Protein AF-A0A2T6IVY1-F1 (afdb_monomer_lite)

Foldseek 3Di:
DAPKDKDWPADKDKDFPDWADDPLQPPHTDTDIDIDDPDPDDPPVCPVVGDIDIDHDDPPPCVPVVVSVVVVVVVVVVVVVVVVCVVVPPPDPDDPVVVVVVVLVVLLVVLLVVLVVLLVVLVVLLVVLLVVLVVLLVDPPPQDPVLVVSLVVSVVSLVVSLVVNVVSLVSDDPVSCCQQQNCLNVLSVQLVVLSSVLSVCSSVSPVPPVVNVVSVVSNVVSSVVNNVSSVGRHVPPDDPVVVVVVVVVVVVVVVVVVD

Organism: NCBI:txid943120

Structure (mmCIF, N/CA/C/O backbone):
data_AF-A0A2T6IVY1-F1
#
_entry.id   AF-A0A2T6IVY1-F1
#
loop_
_atom_site.group_PDB
_atom_site.id
_atom_site.type_symbol
_atom_site.label_atom_id
_atom_site.label_alt_id
_atom_site.label_comp_id
_atom_site.label_asym_id
_atom_site.label_entity_id
_atom_site.label_seq_id
_atom_site.pdbx_PDB_ins_code
_atom_site.Cartn_x
_atom_site.Cartn_y
_atom_site.Cartn_z
_atom_site.occupancy
_atom_site.B_iso_or_equiv
_atom_site.auth_seq_id
_atom_site.auth_comp_id
_atom_site.auth_asym_id
_atom_site.auth_atom_id
_atom_site.pdbx_PDB_model_num
ATOM 1 N N . ALA A 1 1 ? 37.670 2.158 -33.536 1.00 76.75 1 ALA A N 1
ATOM 2 C CA . ALA A 1 1 ? 39.064 2.021 -33.980 1.00 76.75 1 ALA A CA 1
ATOM 3 C C . ALA A 1 1 ? 39.179 2.682 -35.340 1.00 76.75 1 ALA A C 1
ATOM 5 O O . ALA A 1 1 ? 38.433 2.315 -36.243 1.00 76.75 1 ALA A O 1
ATOM 6 N N . GLN A 1 2 ? 40.027 3.696 -35.443 1.00 79.75 2 GLN A N 1
ATOM 7 C CA . GLN A 1 2 ? 40.384 4.369 -36.694 1.00 79.75 2 GLN A CA 1
ATOM 8 C C . GLN A 1 2 ? 41.908 4.288 -36.867 1.00 79.75 2 GLN A C 1
ATOM 10 O O . GLN A 1 2 ? 42.599 3.921 -35.918 1.00 79.75 2 GLN A O 1
ATOM 15 N N . ASN A 1 3 ? 42.418 4.566 -38.070 1.00 84.06 3 ASN A N 1
ATOM 16 C CA . ASN A 1 3 ? 43.860 4.612 -38.361 1.00 84.06 3 ASN A CA 1
ATOM 17 C C . ASN A 1 3 ? 44.631 3.364 -37.893 1.00 84.06 3 ASN A C 1
ATOM 19 O O . ASN A 1 3 ? 45.642 3.449 -37.199 1.00 84.06 3 ASN A O 1
ATOM 23 N N . VAL A 1 4 ? 44.119 2.182 -38.245 1.00 85.00 4 VAL A N 1
ATOM 24 C CA . VAL A 1 4 ? 44.734 0.913 -37.842 1.00 85.00 4 VAL A CA 1
ATOM 25 C C . VAL A 1 4 ? 46.038 0.703 -38.604 1.00 85.00 4 VAL A C 1
ATOM 27 O O . VAL A 1 4 ? 46.059 0.697 -39.833 1.00 85.00 4 VAL A O 1
ATOM 30 N N . THR A 1 5 ? 47.118 0.492 -37.864 1.00 88.44 5 THR A N 1
ATOM 31 C CA . THR A 1 5 ? 48.443 0.156 -38.381 1.00 88.44 5 THR A CA 1
ATOM 32 C C . THR A 1 5 ? 48.875 -1.186 -37.808 1.00 88.44 5 THR A C 1
ATOM 34 O O . THR A 1 5 ? 48.723 -1.455 -36.615 1.00 88.44 5 THR A O 1
ATOM 37 N N . VAL A 1 6 ? 49.378 -2.059 -38.680 1.00 87.88 6 VAL A N 1
ATOM 38 C CA . VAL A 1 6 ? 49.833 -3.402 -38.317 1.00 87.88 6 VAL A CA 1
ATOM 39 C C . VAL A 1 6 ? 51.322 -3.494 -38.602 1.00 87.88 6 VAL A C 1
ATOM 41 O O . VAL A 1 6 ? 51.745 -3.431 -39.755 1.00 87.88 6 VAL A O 1
ATOM 44 N N . THR A 1 7 ? 52.107 -3.680 -37.550 1.00 87.38 7 THR A N 1
ATOM 45 C CA . THR A 1 7 ? 53.549 -3.892 -37.633 1.00 87.38 7 THR A CA 1
ATOM 46 C C . THR A 1 7 ? 53.844 -5.336 -37.274 1.00 87.38 7 THR A C 1
ATOM 48 O O . THR A 1 7 ? 53.478 -5.821 -36.203 1.00 87.38 7 THR A O 1
ATOM 51 N N . SER A 1 8 ? 54.513 -6.043 -38.178 1.00 84.62 8 SER A N 1
ATOM 52 C CA . SER A 1 8 ? 54.861 -7.446 -37.994 1.00 84.62 8 SER A CA 1
ATOM 53 C C . SER A 1 8 ? 56.308 -7.686 -38.424 1.00 84.62 8 SER A C 1
ATOM 55 O O . SER A 1 8 ? 56.707 -7.213 -39.487 1.00 84.62 8 SER A O 1
ATOM 57 N N . PRO A 1 9 ? 57.091 -8.469 -37.659 1.00 81.69 9 PRO A N 1
ATOM 58 C CA . PRO A 1 9 ? 58.436 -8.892 -38.056 1.00 81.69 9 PRO A CA 1
ATOM 59 C C . PRO A 1 9 ? 58.434 -9.887 -39.233 1.00 81.69 9 PRO A C 1
ATOM 61 O O . PRO A 1 9 ? 59.491 -1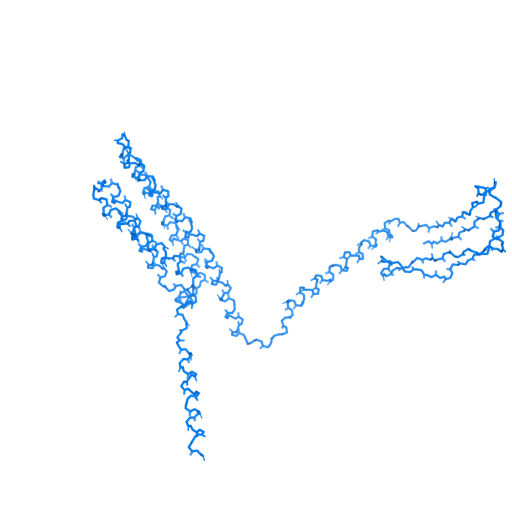0.271 -39.726 1.00 81.69 9 PRO A O 1
ATOM 64 N N . ARG A 1 10 ? 57.254 -10.333 -39.683 1.00 78.94 10 ARG A N 1
ATOM 65 C CA . ARG A 1 10 ? 57.054 -11.188 -40.859 1.00 78.94 10 ARG A CA 1
ATOM 66 C C . ARG A 1 10 ? 56.082 -10.537 -41.827 1.00 78.94 10 ARG A C 1
ATOM 68 O O . ARG A 1 10 ? 55.181 -9.815 -41.398 1.00 78.94 10 ARG A O 1
ATOM 75 N N . LYS A 1 11 ? 56.204 -10.883 -43.109 1.00 81.19 11 LYS A N 1
ATOM 76 C CA . LYS A 1 11 ? 55.193 -10.538 -44.109 1.00 81.19 11 LYS A CA 1
ATOM 77 C C . LYS A 1 11 ? 53.828 -11.049 -43.637 1.00 81.19 11 LYS A C 1
ATOM 79 O O . LYS A 1 11 ? 53.656 -12.248 -43.420 1.00 81.19 11 LYS A O 1
ATOM 84 N N . VAL A 1 12 ? 52.906 -10.115 -43.442 1.00 85.06 12 VAL A N 1
ATOM 85 C CA . VAL A 1 12 ? 51.530 -10.359 -43.021 1.00 85.06 12 VAL A CA 1
ATOM 86 C C . VAL A 1 12 ? 50.628 -9.613 -43.986 1.00 85.06 12 VAL A C 1
ATOM 88 O O . VAL A 1 12 ? 50.818 -8.418 -44.216 1.00 85.06 12 VAL A O 1
ATOM 91 N N . ASP A 1 13 ? 49.664 -10.324 -44.550 1.00 87.62 13 ASP A N 1
ATOM 92 C CA . ASP A 1 13 ? 48.596 -9.695 -45.312 1.00 87.62 13 ASP A CA 1
ATOM 93 C C . ASP A 1 13 ? 47.450 -9.434 -44.333 1.00 87.62 13 ASP A C 1
ATOM 95 O O . ASP A 1 13 ? 47.098 -10.304 -43.534 1.00 87.62 13 ASP A O 1
ATOM 99 N N . TRP A 1 14 ? 46.888 -8.228 -44.334 1.00 88.06 14 TRP A N 1
ATOM 100 C CA . TRP A 1 14 ? 45.835 -7.866 -43.389 1.00 88.06 14 TRP A CA 1
ATOM 101 C C . TRP A 1 14 ? 44.653 -7.202 -44.086 1.00 88.06 14 TRP A C 1
ATOM 103 O O . TRP A 1 14 ? 44.802 -6.544 -45.114 1.00 88.06 14 TRP A O 1
ATOM 113 N N . ASN A 1 15 ? 43.461 -7.405 -43.526 1.00 88.50 15 ASN A N 1
ATOM 114 C CA . ASN A 1 15 ? 42.211 -6.847 -44.034 1.00 88.50 15 ASN A CA 1
ATOM 115 C C . ASN A 1 15 ? 41.283 -6.469 -42.866 1.00 88.50 15 ASN A C 1
ATOM 117 O O . ASN A 1 15 ? 41.248 -7.166 -41.851 1.00 88.50 15 ASN A O 1
ATOM 121 N N . MET A 1 16 ? 40.528 -5.379 -43.021 1.00 85.69 16 MET A N 1
ATOM 122 C CA . MET A 1 16 ? 39.577 -4.856 -42.035 1.00 85.69 16 MET A CA 1
ATOM 123 C C . MET A 1 16 ? 38.181 -4.570 -42.624 1.00 85.69 16 MET A C 1
ATOM 125 O O . MET A 1 16 ? 37.438 -3.732 -42.118 1.00 85.69 16 MET A O 1
ATOM 129 N N . ASN A 1 17 ? 37.804 -5.247 -43.710 1.00 83.75 17 ASN A N 1
ATOM 130 C CA . ASN A 1 17 ? 36.519 -5.016 -44.382 1.00 83.75 17 ASN A CA 1
ATOM 131 C C . ASN A 1 17 ? 35.308 -5.566 -43.611 1.00 83.75 17 ASN A C 1
ATOM 133 O O . ASN A 1 17 ? 34.168 -5.225 -43.924 1.00 83.75 17 ASN A O 1
ATOM 137 N N . GLU A 1 18 ? 35.534 -6.420 -42.614 1.00 87.75 18 GLU A N 1
ATOM 138 C CA . GLU A 1 18 ? 34.464 -7.082 -41.874 1.00 87.75 18 GLU A CA 1
ATOM 139 C C . GLU A 1 18 ? 34.126 -6.380 -40.560 1.00 87.75 18 GLU A C 1
ATOM 141 O O . GLU A 1 18 ? 34.969 -5.776 -39.892 1.00 87.75 18 GLU A O 1
ATOM 146 N N . LYS A 1 19 ? 32.853 -6.491 -40.181 1.00 88.75 19 LYS A N 1
ATOM 147 C CA . LYS A 1 19 ? 32.291 -5.936 -38.952 1.00 88.75 19 LYS A CA 1
ATOM 148 C C . LYS A 1 19 ? 31.842 -7.082 -38.054 1.00 88.75 19 LYS A C 1
ATOM 150 O O . LYS A 1 19 ? 31.196 -8.014 -38.521 1.00 88.75 19 LYS A O 1
ATOM 155 N N . LEU A 1 20 ? 32.164 -6.990 -36.770 1.00 87.94 20 LEU A N 1
ATOM 156 C CA . LEU A 1 20 ? 31.763 -7.937 -35.739 1.00 87.94 20 LEU A CA 1
ATOM 157 C C . LEU A 1 20 ? 30.713 -7.297 -34.824 1.00 87.94 20 LEU A C 1
ATOM 159 O O . LEU A 1 20 ? 30.926 -6.197 -34.303 1.00 87.94 20 LEU A O 1
ATOM 163 N N . HIS A 1 21 ? 29.616 -8.019 -34.601 1.00 87.25 21 HIS A N 1
ATOM 164 C CA . HIS A 1 21 ? 28.601 -7.691 -33.604 1.00 87.25 21 HIS A CA 1
ATOM 165 C C . HIS A 1 21 ? 28.755 -8.616 -32.397 1.00 87.25 21 HIS A C 1
ATOM 167 O O . HIS A 1 21 ? 28.647 -9.834 -32.522 1.00 87.25 21 HIS A O 1
ATOM 173 N N . SER A 1 22 ? 29.038 -8.035 -31.234 1.00 83.75 22 SER A N 1
ATOM 174 C CA . SER A 1 22 ? 29.033 -8.737 -29.950 1.00 83.75 22 SER A CA 1
ATOM 175 C C . SER A 1 22 ? 27.753 -8.422 -29.166 1.00 83.75 22 SER A C 1
ATOM 177 O O . SER A 1 22 ? 26.974 -7.554 -29.552 1.00 83.75 22 SER A O 1
ATOM 179 N N . TRP A 1 23 ? 27.549 -9.095 -28.034 1.00 81.25 23 TRP A N 1
ATOM 180 C CA . TRP A 1 23 ? 26.331 -9.031 -27.212 1.00 81.25 23 TRP A CA 1
ATOM 181 C C . TRP A 1 23 ? 25.877 -7.614 -26.823 1.00 81.25 23 TRP A C 1
ATOM 183 O O . TRP A 1 23 ? 24.685 -7.375 -26.678 1.00 81.25 23 TRP A O 1
ATOM 193 N N . LEU A 1 24 ? 26.814 -6.675 -26.658 1.00 77.25 24 LEU A N 1
ATOM 194 C CA . LEU A 1 24 ? 26.534 -5.287 -26.254 1.00 77.25 24 LEU A CA 1
ATOM 195 C C . LEU A 1 24 ? 26.641 -4.281 -27.408 1.00 77.25 24 LEU A C 1
ATOM 197 O O . LEU A 1 24 ? 26.572 -3.073 -27.194 1.00 77.25 24 LEU A O 1
ATOM 201 N N . ASP A 1 25 ? 26.839 -4.756 -28.634 1.00 79.19 25 ASP A N 1
ATOM 202 C CA . ASP A 1 25 ? 26.969 -3.910 -29.816 1.00 79.19 25 ASP A CA 1
ATOM 203 C C . ASP A 1 25 ? 25.594 -3.810 -30.518 1.00 79.19 25 ASP A C 1
ATOM 205 O O . ASP A 1 25 ? 25.409 -4.291 -31.634 1.00 79.19 25 ASP A O 1
ATOM 209 N N . VAL A 1 26 ? 24.613 -3.206 -29.823 1.00 75.25 26 VAL A N 1
ATOM 210 C CA . VAL A 1 26 ? 23.195 -3.126 -30.253 1.00 75.25 26 VAL A CA 1
ATOM 211 C C . VAL A 1 26 ? 23.018 -2.243 -31.493 1.00 75.25 26 VAL A C 1
ATOM 213 O O . VAL A 1 26 ? 22.383 -2.643 -32.462 1.00 75.25 26 VAL A O 1
ATOM 216 N N . PHE A 1 27 ? 23.604 -1.042 -31.474 1.00 76.12 27 PHE A N 1
ATOM 217 C CA . PHE A 1 27 ? 23.581 -0.087 -32.598 1.00 76.12 27 PHE A CA 1
ATOM 218 C C . PHE A 1 27 ? 24.981 0.243 -33.128 1.00 76.12 27 PHE A C 1
ATOM 220 O O . PHE A 1 27 ? 25.144 1.066 -34.026 1.00 76.12 27 PHE A O 1
ATOM 227 N N . THR A 1 28 ? 26.009 -0.364 -32.540 1.00 78.88 28 THR A N 1
ATOM 228 C CA . THR A 1 28 ? 27.410 -0.159 -32.919 1.00 78.88 28 THR A CA 1
ATOM 229 C C . THR A 1 28 ? 27.991 -1.464 -33.451 1.00 78.88 28 THR A C 1
ATOM 231 O O . THR A 1 28 ? 27.357 -2.511 -33.378 1.00 78.88 28 THR A O 1
ATOM 234 N N . PHE A 1 29 ? 29.182 -1.408 -34.038 1.00 83.75 29 PHE A N 1
ATOM 235 C CA . PHE A 1 29 ? 29.905 -2.591 -34.494 1.00 83.75 29 PHE A CA 1
ATOM 236 C C . PHE A 1 29 ? 31.396 -2.404 -34.237 1.00 83.75 29 PHE A C 1
ATOM 238 O O . PHE A 1 29 ? 31.892 -1.274 -34.163 1.00 83.75 29 PHE A O 1
ATOM 245 N N . ARG A 1 30 ? 32.127 -3.512 -34.128 1.00 85.12 30 ARG A N 1
ATOM 246 C CA . ARG A 1 30 ? 33.586 -3.497 -33.998 1.00 85.12 30 ARG A CA 1
ATOM 247 C C . ARG A 1 30 ? 34.213 -3.886 -35.334 1.00 85.12 30 ARG A C 1
ATOM 249 O O . ARG A 1 30 ? 33.771 -4.868 -35.926 1.00 85.12 30 ARG A O 1
ATOM 256 N N . PRO A 1 31 ? 35.213 -3.150 -35.842 1.00 86.69 31 PRO A N 1
ATOM 257 C CA . PRO A 1 31 ? 35.938 -3.592 -37.025 1.00 86.69 31 PRO A CA 1
ATOM 258 C C . PRO A 1 31 ? 36.735 -4.858 -36.693 1.00 86.69 31 PRO A C 1
ATOM 260 O O . PRO A 1 31 ? 37.396 -4.924 -35.654 1.00 86.69 31 PRO A O 1
ATOM 263 N N . LEU A 1 32 ? 36.655 -5.864 -37.560 1.00 89.19 32 LEU A N 1
ATOM 264 C CA . LEU A 1 32 ? 37.373 -7.122 -37.408 1.00 89.19 32 LEU A CA 1
ATOM 265 C C . LEU A 1 32 ? 38.672 -7.064 -38.215 1.00 89.19 32 LEU A C 1
ATOM 267 O O . LEU A 1 32 ? 38.639 -6.985 -39.440 1.00 89.19 32 LEU A O 1
ATOM 271 N N . LEU A 1 33 ? 39.812 -7.132 -37.527 1.00 90.50 33 LEU A N 1
ATOM 272 C CA . LEU A 1 33 ? 41.120 -7.216 -38.169 1.00 90.50 33 LEU A CA 1
ATOM 273 C C . LEU A 1 33 ? 41.478 -8.683 -38.426 1.00 90.50 33 LEU A C 1
ATOM 275 O O . LEU A 1 33 ? 41.696 -9.448 -37.486 1.00 90.50 33 LEU A O 1
ATOM 279 N N . LYS A 1 34 ? 41.564 -9.067 -39.700 1.00 90.44 34 LYS A N 1
ATOM 280 C CA . LYS A 1 34 ? 42.035 -10.389 -40.122 1.00 90.44 34 LYS A CA 1
ATOM 281 C C . LYS A 1 34 ? 43.501 -10.309 -40.516 1.00 90.44 34 LYS A C 1
ATOM 283 O O . LYS A 1 34 ? 43.869 -9.475 -41.339 1.00 90.44 34 LYS A O 1
ATOM 288 N N . LEU A 1 35 ? 44.312 -11.192 -39.941 1.00 88.94 35 LEU A N 1
ATOM 289 C CA . LEU A 1 35 ? 45.737 -11.325 -40.233 1.00 88.94 35 LEU A CA 1
ATOM 290 C C . LEU A 1 35 ? 45.980 -12.663 -40.925 1.00 88.94 35 LEU A C 1
ATOM 292 O O . LEU A 1 35 ? 45.604 -13.711 -40.401 1.00 88.94 35 LEU A O 1
ATOM 296 N N . HIS A 1 36 ? 46.613 -12.622 -42.089 1.00 88.12 36 HIS A N 1
ATOM 297 C CA . HIS A 1 36 ? 46.953 -13.791 -42.877 1.00 88.12 36 HIS A CA 1
ATOM 298 C C . HIS A 1 36 ? 48.475 -13.949 -42.942 1.00 88.12 36 HIS A C 1
ATOM 300 O O . HIS A 1 36 ? 49.193 -13.072 -43.431 1.00 88.12 36 HIS A O 1
ATOM 306 N N . PHE A 1 37 ? 48.964 -15.084 -42.437 1.00 84.44 37 PHE A N 1
ATOM 307 C CA . PHE A 1 37 ? 50.377 -15.448 -42.466 1.00 84.44 37 PHE A CA 1
ATOM 308 C C . PHE A 1 37 ? 50.597 -16.547 -43.508 1.00 84.44 37 PHE A C 1
ATOM 310 O O . PHE A 1 37 ? 50.018 -17.624 -43.373 1.00 84.44 37 PHE A O 1
ATOM 317 N N . PRO A 1 38 ? 51.451 -16.325 -44.520 1.00 78.81 38 PRO A N 1
ATOM 318 C CA . PRO A 1 38 ? 51.690 -17.308 -45.577 1.00 78.81 38 PRO A CA 1
ATOM 319 C C . PRO A 1 38 ? 52.435 -18.566 -45.094 1.00 78.81 38 PRO A C 1
ATOM 321 O O . PRO A 1 38 ? 52.418 -19.582 -45.781 1.00 78.81 38 PRO A O 1
ATOM 324 N N . SER A 1 39 ? 53.085 -18.528 -43.924 1.00 73.69 39 SER A N 1
ATOM 325 C CA . SER A 1 39 ? 53.701 -19.699 -43.291 1.00 73.69 39 SER A CA 1
ATOM 326 C C . SER A 1 39 ? 53.438 -19.724 -41.782 1.00 73.69 39 SER A C 1
ATOM 328 O O . SER A 1 39 ? 53.611 -18.725 -41.082 1.00 73.69 39 SER A O 1
ATOM 330 N N . SER A 1 40 ? 53.024 -20.886 -41.273 1.00 66.25 40 SER A N 1
ATOM 331 C CA . SER A 1 40 ? 52.669 -21.111 -39.863 1.00 66.25 40 SER A CA 1
ATOM 332 C C . SER A 1 40 ? 53.856 -21.519 -38.985 1.00 66.25 40 SER A C 1
ATOM 334 O O . SER A 1 40 ? 53.732 -21.557 -37.763 1.00 66.25 40 SER A O 1
ATOM 336 N N . PHE A 1 41 ? 55.018 -21.815 -39.579 1.00 65.69 41 PHE A N 1
ATOM 337 C CA . PHE A 1 41 ? 56.164 -22.326 -38.834 1.00 65.69 41 PHE A CA 1
ATOM 338 C C . PHE A 1 41 ? 56.908 -21.200 -38.105 1.00 65.69 41 PHE A C 1
ATOM 340 O O . PHE A 1 41 ? 57.579 -20.351 -38.706 1.00 65.69 41 PHE A O 1
ATOM 347 N N . VAL A 1 42 ? 56.794 -21.189 -36.782 1.00 64.06 42 VAL A N 1
ATOM 348 C CA . VAL A 1 42 ? 57.572 -20.340 -35.881 1.00 64.06 42 VAL A CA 1
ATOM 349 C C . VAL A 1 42 ? 58.415 -21.270 -35.012 1.00 64.06 42 VAL A C 1
ATOM 351 O O . VAL A 1 42 ? 57.839 -22.023 -34.238 1.00 64.06 42 VAL A O 1
ATOM 354 N N . PRO A 1 43 ? 59.756 -21.261 -35.120 1.00 66.69 43 PRO A N 1
ATOM 355 C CA . PRO A 1 43 ? 60.590 -22.043 -34.215 1.00 66.69 43 PRO A CA 1
ATOM 356 C C . PRO A 1 43 ? 60.364 -21.592 -32.765 1.00 66.69 43 PRO A C 1
ATOM 358 O O . PRO A 1 43 ? 60.509 -20.400 -32.480 1.00 66.69 43 PRO A O 1
ATOM 361 N N . ASP A 1 44 ? 60.071 -22.527 -31.855 1.00 67.12 44 ASP A N 1
ATOM 362 C CA . ASP A 1 44 ? 59.740 -22.242 -30.444 1.00 67.12 44 ASP A CA 1
ATOM 363 C C . ASP A 1 44 ? 60.776 -21.355 -29.741 1.00 67.12 44 ASP A C 1
ATOM 365 O O . ASP A 1 44 ? 60.432 -20.500 -28.926 1.00 67.12 44 ASP A O 1
ATOM 369 N N . ARG A 1 45 ? 62.054 -21.481 -30.127 1.00 68.62 45 ARG A N 1
ATOM 370 C CA . ARG A 1 45 ? 63.163 -20.666 -29.600 1.00 68.62 45 ARG A CA 1
ATOM 371 C C . ARG A 1 45 ? 62.989 -19.156 -29.800 1.00 68.62 45 ARG A C 1
ATOM 373 O O . ARG A 1 45 ? 63.563 -18.390 -29.035 1.00 68.62 45 ARG A O 1
ATOM 380 N N . ASN A 1 46 ? 62.192 -18.726 -30.779 1.00 63.84 46 ASN A N 1
ATOM 381 C CA . ASN A 1 46 ? 62.045 -17.319 -31.155 1.00 63.84 46 ASN A CA 1
ATOM 382 C C . ASN A 1 46 ? 60.608 -16.796 -30.986 1.00 63.84 46 ASN A C 1
ATOM 384 O O . ASN A 1 46 ? 60.320 -15.673 -31.397 1.00 63.84 46 ASN A O 1
ATOM 388 N N . ILE A 1 47 ? 59.696 -17.561 -30.374 1.00 64.88 47 ILE A N 1
ATOM 389 C CA . ILE A 1 47 ? 58.263 -17.218 -30.310 1.00 64.88 47 ILE A CA 1
ATOM 390 C C . ILE A 1 47 ? 57.996 -15.851 -29.649 1.00 64.88 47 ILE A C 1
ATOM 392 O O . ILE A 1 47 ? 57.123 -15.106 -30.085 1.00 64.88 47 ILE A O 1
ATOM 396 N N . LEU A 1 48 ? 58.824 -15.458 -28.673 1.00 63.78 48 LEU A N 1
ATOM 397 C CA . LEU A 1 48 ? 58.739 -14.165 -27.978 1.00 63.78 48 LEU A CA 1
ATOM 398 C C . LEU A 1 48 ? 59.221 -12.967 -28.818 1.00 63.78 48 LEU A C 1
ATOM 400 O O . LEU A 1 48 ? 58.891 -11.826 -28.487 1.00 63.78 48 LEU A O 1
ATOM 404 N N . GLN A 1 49 ? 59.985 -13.211 -29.890 1.00 68.19 49 GLN A N 1
ATOM 405 C CA . GLN A 1 49 ? 60.457 -12.190 -30.836 1.00 68.19 49 GLN A CA 1
ATOM 406 C C . GLN A 1 49 ? 59.434 -11.926 -31.954 1.00 68.19 49 GLN A C 1
ATOM 408 O O . GLN A 1 49 ? 59.486 -10.889 -32.613 1.00 68.19 49 GLN A O 1
ATOM 413 N N . PHE A 1 50 ? 58.464 -12.825 -32.147 1.00 71.38 50 PHE A N 1
ATOM 414 C CA . PHE A 1 50 ? 57.413 -12.698 -33.156 1.00 71.38 50 PHE A CA 1
ATOM 415 C C . PHE A 1 50 ? 56.152 -12.052 -32.575 1.00 71.38 50 PHE A C 1
ATOM 417 O O . PHE A 1 50 ? 55.101 -12.678 -32.465 1.00 71.38 50 PHE A O 1
ATOM 424 N N . LYS A 1 51 ? 56.257 -10.774 -32.198 1.00 79.00 51 LYS A N 1
ATOM 425 C CA . LYS A 1 51 ? 55.108 -9.975 -31.751 1.00 79.00 51 LYS A CA 1
ATOM 426 C C . LYS A 1 51 ? 54.520 -9.201 -32.922 1.00 79.00 51 LYS A C 1
ATOM 428 O O . LYS A 1 51 ? 55.212 -8.403 -33.546 1.00 79.00 51 LYS A O 1
ATOM 433 N N . VAL A 1 52 ? 53.236 -9.413 -33.185 1.00 84.69 52 VAL A N 1
ATOM 434 C CA . VAL A 1 52 ? 52.460 -8.546 -34.074 1.00 84.69 52 VAL A CA 1
ATOM 435 C C . VAL A 1 52 ? 51.945 -7.386 -33.238 1.00 84.69 52 VAL A C 1
ATOM 437 O O . VAL A 1 52 ? 51.295 -7.596 -32.215 1.00 84.69 52 VAL A O 1
ATOM 440 N N . GLN A 1 53 ? 52.256 -6.168 -33.657 1.00 88.69 53 GLN A N 1
ATOM 441 C CA . GLN A 1 53 ? 51.773 -4.954 -33.019 1.00 88.69 53 GLN A CA 1
ATOM 442 C C . GLN A 1 53 ? 50.663 -4.360 -33.873 1.00 88.69 53 GLN A C 1
ATOM 444 O O . GLN A 1 53 ? 50.832 -4.149 -35.072 1.00 88.69 53 GLN A O 1
ATOM 449 N N . VAL A 1 54 ? 49.523 -4.106 -33.241 1.00 89.81 54 VAL A N 1
ATOM 450 C CA . VAL A 1 54 ? 48.381 -3.444 -33.864 1.00 89.81 54 VAL A CA 1
ATOM 451 C C . VAL A 1 54 ? 48.149 -2.154 -33.100 1.00 89.81 54 VAL A C 1
ATOM 453 O O . VAL A 1 54 ? 47.780 -2.192 -31.927 1.00 89.81 54 VAL A O 1
ATOM 456 N N . SER A 1 55 ? 48.368 -1.029 -33.766 1.00 90.06 55 SER A N 1
ATOM 457 C CA . SER A 1 55 ? 48.128 0.298 -33.209 1.00 90.06 55 SER A CA 1
ATOM 458 C C . SER A 1 55 ? 46.910 0.900 -33.891 1.00 90.06 55 SER A C 1
ATOM 460 O O . SER A 1 55 ? 46.760 0.803 -35.106 1.00 90.06 55 SER A O 1
ATOM 462 N N . TYR A 1 56 ? 46.010 1.484 -33.113 1.00 89.75 56 TYR A N 1
ATOM 463 C CA . TYR A 1 56 ? 44.801 2.109 -33.628 1.00 89.75 56 TYR A CA 1
ATOM 464 C C . TYR A 1 56 ? 44.341 3.218 -32.695 1.00 89.75 56 TYR A C 1
ATOM 466 O O . TYR A 1 56 ? 44.546 3.153 -31.482 1.00 89.75 56 TYR A O 1
ATOM 474 N N . ASP A 1 57 ? 43.628 4.182 -33.262 1.00 86.62 57 ASP A N 1
ATOM 475 C CA . ASP A 1 57 ? 43.002 5.238 -32.489 1.00 86.62 57 ASP A CA 1
ATOM 476 C C . ASP A 1 57 ? 41.718 4.691 -31.865 1.00 86.62 57 ASP A C 1
ATOM 478 O O . ASP A 1 57 ? 40.733 4.360 -32.552 1.00 86.62 57 ASP A O 1
ATOM 482 N N . TYR A 1 58 ? 41.742 4.533 -30.540 1.00 82.25 58 TYR A N 1
ATOM 483 C CA . TYR A 1 58 ? 40.532 4.268 -29.777 1.00 82.25 58 TYR A CA 1
ATOM 484 C C . TYR A 1 58 ? 39.785 5.591 -29.585 1.00 82.25 58 TYR A C 1
ATOM 486 O O . TYR A 1 58 ? 40.385 6.557 -29.111 1.00 82.25 58 TYR A O 1
ATOM 494 N N . PRO A 1 59 ? 38.491 5.669 -29.947 1.00 77.75 59 PRO A N 1
ATOM 495 C CA . PRO A 1 59 ? 37.715 6.867 -29.674 1.00 77.75 59 PRO A CA 1
ATOM 496 C C . PRO A 1 59 ? 37.693 7.139 -28.161 1.00 77.75 59 PRO A C 1
ATOM 498 O O . PRO A 1 59 ? 37.841 6.202 -27.372 1.00 77.75 59 PRO A O 1
ATOM 501 N N . PRO A 1 60 ? 37.499 8.398 -27.734 1.00 79.25 60 PRO A N 1
ATOM 502 C CA . PRO A 1 60 ? 37.553 8.758 -26.322 1.00 79.25 60 PRO A CA 1
ATOM 503 C C . PRO A 1 60 ? 36.630 7.866 -25.482 1.00 79.25 60 PRO A C 1
ATOM 505 O O . PRO A 1 60 ? 35.489 7.607 -25.863 1.00 79.25 60 PRO A O 1
ATOM 508 N N . PHE A 1 61 ? 37.130 7.413 -24.328 1.00 69.38 61 PHE A N 1
ATOM 509 C CA . PHE A 1 61 ? 36.470 6.445 -23.438 1.00 69.38 61 PHE A CA 1
ATOM 510 C C . PHE A 1 61 ? 35.003 6.800 -23.144 1.00 69.38 61 PHE A C 1
ATOM 512 O O . PHE A 1 61 ? 34.119 5.947 -23.221 1.00 69.38 61 PHE A O 1
ATOM 519 N N . LEU A 1 62 ? 34.734 8.089 -22.907 1.00 62.62 62 L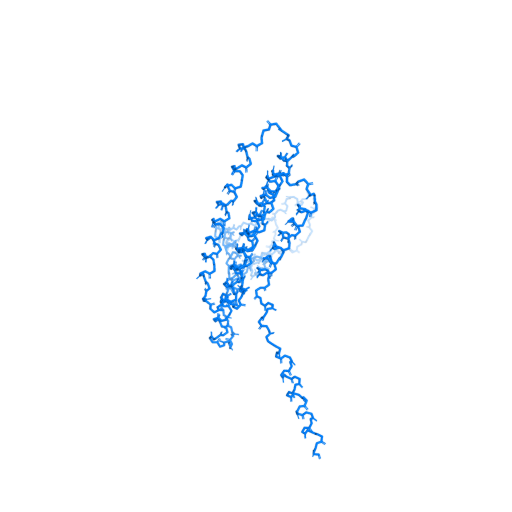EU A N 1
ATOM 520 C CA . LEU A 1 62 ? 33.393 8.625 -22.661 1.00 62.62 62 LEU A CA 1
ATOM 521 C C . LEU A 1 62 ? 32.435 8.442 -23.849 1.00 62.62 62 LEU A C 1
ATOM 523 O O . LEU A 1 62 ? 31.244 8.254 -23.650 1.00 62.62 62 LEU A O 1
ATOM 527 N N . ALA A 1 63 ? 32.923 8.464 -25.087 1.00 68.06 63 ALA A N 1
ATOM 528 C CA . ALA A 1 63 ? 32.073 8.338 -26.269 1.00 68.06 63 ALA A CA 1
ATOM 529 C C . ALA A 1 63 ? 31.701 6.883 -26.596 1.00 68.06 63 ALA A C 1
ATOM 531 O O . ALA A 1 63 ? 30.725 6.656 -27.304 1.00 68.06 63 ALA A O 1
ATOM 532 N N . VAL A 1 64 ? 32.464 5.897 -26.110 1.00 71.62 64 VAL A N 1
ATOM 533 C CA . VAL A 1 64 ? 32.258 4.482 -26.465 1.00 71.62 64 VAL A CA 1
ATOM 534 C C . VAL A 1 64 ? 31.661 3.696 -25.306 1.00 71.62 64 VAL A C 1
ATOM 536 O O . VAL A 1 64 ? 30.634 3.046 -25.482 1.00 71.62 64 VAL A O 1
ATOM 539 N N . GLU A 1 65 ? 32.266 3.764 -24.121 1.00 75.56 65 GLU A N 1
ATOM 540 C CA . GLU A 1 65 ? 31.842 2.948 -22.976 1.00 75.56 65 GLU A CA 1
ATOM 541 C C . GLU A 1 65 ? 30.587 3.525 -22.314 1.00 75.56 65 GLU A C 1
ATOM 543 O O . GLU A 1 65 ? 29.608 2.807 -22.110 1.00 75.56 65 GLU A O 1
ATOM 548 N N . VAL A 1 66 ? 30.551 4.842 -22.071 1.00 80.75 66 VAL A N 1
ATOM 549 C CA . VAL A 1 66 ? 29.360 5.494 -21.492 1.00 80.75 66 VAL A CA 1
ATOM 550 C C . VAL A 1 66 ? 28.193 5.456 -22.474 1.00 80.75 66 VAL A C 1
ATOM 552 O O . VAL A 1 66 ? 27.055 5.251 -22.066 1.00 80.75 66 VAL A O 1
ATOM 555 N N . PHE A 1 67 ? 28.452 5.573 -23.779 1.00 81.62 67 PHE A N 1
ATOM 556 C CA . PHE A 1 67 ? 27.404 5.441 -24.790 1.00 81.62 67 PHE A CA 1
ATOM 557 C C . PHE A 1 67 ? 26.786 4.037 -24.802 1.00 81.62 67 PHE A C 1
ATOM 559 O O . PHE A 1 67 ? 25.565 3.910 -24.867 1.00 81.62 67 PHE A O 1
ATOM 566 N N . LYS A 1 68 ? 27.595 2.979 -24.660 1.00 82.06 68 LYS A N 1
ATOM 567 C CA . LYS A 1 68 ? 27.093 1.601 -24.520 1.00 82.06 68 LYS A CA 1
ATOM 568 C C . LYS A 1 68 ? 26.267 1.411 -23.251 1.00 82.06 68 LYS A C 1
ATOM 570 O O . LYS A 1 68 ? 25.200 0.805 -23.304 1.00 82.06 68 LYS A O 1
ATOM 575 N N . GLN A 1 69 ? 26.715 1.968 -22.129 1.00 85.56 69 GLN A N 1
ATOM 576 C CA . GLN A 1 69 ? 25.946 1.952 -20.881 1.00 85.56 69 GLN A CA 1
ATOM 577 C C . GLN A 1 69 ? 24.613 2.700 -21.036 1.00 85.56 69 GLN A C 1
ATOM 579 O O . GLN A 1 69 ? 23.564 2.184 -20.654 1.00 85.56 69 GLN A O 1
ATOM 584 N N . LEU A 1 70 ? 24.628 3.873 -21.676 1.00 87.00 70 LEU A N 1
ATOM 585 C CA . LEU A 1 70 ? 23.436 4.674 -21.946 1.00 87.00 70 LEU A CA 1
ATOM 586 C C . LEU A 1 70 ? 22.433 3.930 -22.836 1.00 87.00 70 LEU A C 1
ATOM 588 O O . LEU A 1 70 ? 21.234 3.992 -22.576 1.00 87.00 70 LEU A O 1
ATOM 592 N N . GLN A 1 71 ? 22.901 3.196 -23.850 1.00 85.31 71 GLN A N 1
ATOM 593 C CA . GLN A 1 71 ? 22.041 2.375 -24.709 1.00 85.31 71 GLN A CA 1
ATOM 594 C C . GLN A 1 71 ? 21.276 1.313 -23.917 1.00 85.31 71 GLN A C 1
ATOM 596 O O . GLN A 1 71 ? 20.081 1.127 -24.144 1.00 85.31 71 GLN A O 1
ATOM 601 N N . ILE A 1 72 ? 21.938 0.643 -22.970 1.00 86.62 72 ILE A N 1
ATOM 602 C CA . ILE A 1 72 ? 21.300 -0.360 -22.108 1.00 86.62 72 ILE A CA 1
ATOM 603 C C . ILE A 1 72 ? 20.261 0.312 -21.205 1.00 86.62 72 ILE A C 1
ATOM 605 O O . ILE A 1 72 ? 19.125 -0.155 -21.128 1.00 86.62 72 ILE A O 1
ATOM 609 N N . CYS A 1 73 ? 20.613 1.438 -20.578 1.00 90.56 73 CYS A N 1
ATOM 610 C CA . CYS A 1 73 ? 19.676 2.209 -19.760 1.00 90.56 73 CYS A CA 1
ATOM 611 C C . CYS A 1 73 ? 18.444 2.645 -20.564 1.00 90.56 73 CYS A C 1
ATOM 613 O O . CYS A 1 73 ? 17.321 2.536 -20.077 1.00 90.56 73 CYS A O 1
ATOM 615 N N . LEU A 1 74 ? 18.639 3.092 -21.806 1.00 90.75 74 LEU A N 1
ATOM 616 C CA . LEU A 1 74 ? 17.556 3.508 -22.690 1.00 90.75 74 LEU A CA 1
ATOM 617 C C . LEU A 1 74 ? 16.666 2.324 -23.087 1.00 90.75 74 LEU A C 1
ATOM 619 O O . LEU A 1 74 ? 15.447 2.459 -23.074 1.00 90.75 74 LEU A O 1
ATOM 623 N N . LEU A 1 75 ? 17.242 1.154 -23.368 1.00 89.81 75 LEU A N 1
ATOM 624 C CA . LEU A 1 75 ? 16.489 -0.078 -23.630 1.00 89.81 75 LEU A CA 1
ATOM 625 C C . LEU A 1 75 ? 15.604 -0.475 -22.443 1.00 89.81 75 LEU A C 1
ATOM 627 O O . LEU A 1 75 ? 14.417 -0.748 -22.618 1.00 89.81 75 LEU A O 1
ATOM 631 N N . VAL A 1 76 ? 16.165 -0.462 -21.232 1.00 92.94 76 VAL A N 1
ATOM 632 C CA . VAL A 1 76 ? 15.417 -0.747 -19.999 1.00 92.94 76 VAL A CA 1
ATOM 633 C C . VAL A 1 76 ? 14.315 0.290 -19.788 1.00 92.94 76 VAL A C 1
ATOM 635 O O . VAL A 1 76 ? 13.176 -0.067 -19.494 1.00 92.94 76 VAL A O 1
ATOM 638 N N . PHE A 1 77 ? 14.621 1.570 -19.996 1.00 95.00 77 PHE A N 1
ATOM 639 C CA . PHE A 1 77 ? 13.646 2.650 -19.893 1.00 95.00 77 PHE A CA 1
ATOM 640 C C . PHE A 1 77 ? 12.484 2.474 -20.878 1.00 95.00 77 PHE A C 1
ATOM 642 O O . PHE A 1 77 ? 11.326 2.566 -20.477 1.00 95.00 77 PHE A O 1
ATOM 649 N N . VAL A 1 78 ? 12.771 2.161 -22.145 1.00 94.38 78 VAL A N 1
ATOM 650 C CA . VAL A 1 78 ? 11.747 1.886 -23.163 1.00 94.38 78 VAL A CA 1
ATOM 651 C C . VAL A 1 78 ? 10.884 0.694 -22.757 1.00 94.38 78 VAL A C 1
ATOM 653 O O . VAL A 1 78 ? 9.667 0.752 -22.905 1.00 94.38 78 VAL A O 1
ATOM 656 N N . LEU A 1 79 ? 11.473 -0.358 -22.187 1.00 94.56 79 LEU A N 1
ATOM 657 C CA . LEU A 1 79 ? 10.724 -1.516 -21.701 1.00 94.56 79 LEU A CA 1
ATOM 658 C C . LEU A 1 79 ? 9.755 -1.136 -20.572 1.00 94.56 79 LEU A C 1
ATOM 660 O O . LEU A 1 79 ? 8.581 -1.505 -20.621 1.00 94.56 79 LEU A O 1
ATOM 664 N N . PHE A 1 80 ? 10.202 -0.353 -19.586 1.00 93.38 80 PHE A N 1
ATOM 665 C CA . PHE A 1 80 ? 9.312 0.164 -18.542 1.00 93.38 80 PHE A CA 1
ATOM 666 C C . PHE A 1 80 ? 8.233 1.082 -19.106 1.00 93.38 80 PHE A C 1
ATOM 668 O O . PHE A 1 80 ? 7.079 0.994 -18.695 1.00 93.38 80 PHE A O 1
ATOM 675 N N . LEU A 1 81 ? 8.578 1.930 -20.070 1.00 92.75 81 LEU A N 1
ATOM 676 C CA . LEU A 1 81 ? 7.626 2.811 -20.728 1.00 92.75 81 LEU A CA 1
ATOM 677 C C . LEU A 1 81 ? 6.556 2.004 -21.474 1.00 92.75 81 LEU A C 1
ATOM 679 O O . LEU A 1 81 ? 5.376 2.306 -21.338 1.00 92.75 81 LEU A O 1
ATOM 683 N N . LEU A 1 82 ? 6.932 0.927 -22.169 1.00 90.94 82 LEU A N 1
ATOM 684 C CA . LEU A 1 82 ? 5.992 -0.001 -22.804 1.00 90.94 82 LEU A CA 1
ATOM 685 C C . LEU A 1 82 ? 5.111 -0.730 -21.784 1.00 90.94 82 LEU A C 1
ATOM 687 O O . LEU A 1 82 ? 3.921 -0.890 -22.035 1.00 90.94 82 LEU A O 1
ATOM 691 N N . LEU A 1 83 ? 5.648 -1.132 -20.629 1.00 87.50 83 LEU A N 1
ATOM 692 C CA . LEU A 1 83 ? 4.857 -1.722 -19.540 1.00 87.50 83 LEU A CA 1
ATOM 693 C C . LEU A 1 83 ? 3.865 -0.724 -18.932 1.00 87.50 83 LEU A C 1
ATOM 695 O O . LEU A 1 83 ? 2.728 -1.070 -18.618 1.00 87.50 83 LEU A O 1
ATOM 699 N N . ILE A 1 84 ? 4.283 0.526 -18.749 1.00 85.94 84 ILE A N 1
ATOM 700 C CA . ILE A 1 84 ? 3.403 1.588 -18.262 1.00 85.94 84 ILE A CA 1
ATOM 701 C C . ILE A 1 84 ? 2.321 1.860 -19.302 1.00 85.94 84 ILE A C 1
ATOM 703 O O . ILE A 1 84 ? 1.148 1.933 -18.948 1.00 85.94 84 ILE A O 1
ATOM 707 N N . LEU A 1 85 ? 2.696 1.971 -20.576 1.00 84.81 85 LEU A N 1
ATOM 708 C CA . LEU A 1 85 ? 1.760 2.171 -21.671 1.00 84.81 85 LEU A CA 1
ATOM 709 C C . LEU A 1 85 ? 0.802 0.996 -21.808 1.00 84.81 85 LEU A C 1
ATOM 711 O O . LEU A 1 85 ? -0.375 1.254 -21.958 1.00 84.81 85 LEU A O 1
ATOM 715 N N . SER A 1 86 ? 1.228 -0.261 -21.688 1.00 80.62 86 SER A N 1
ATOM 716 C CA . SER A 1 86 ? 0.312 -1.407 -21.757 1.00 80.62 86 SER A CA 1
ATOM 717 C C . SER A 1 86 ? -0.664 -1.451 -20.579 1.00 80.62 86 SER A C 1
ATOM 719 O O . SER A 1 86 ? -1.812 -1.847 -20.749 1.00 80.62 86 SER A O 1
ATOM 721 N N . ARG A 1 87 ? -0.253 -0.977 -19.395 1.00 71.31 87 ARG A N 1
ATOM 722 C CA . ARG A 1 87 ? -1.152 -0.798 -18.242 1.00 71.31 87 ARG A CA 1
ATOM 723 C C . ARG A 1 87 ? -2.089 0.407 -18.388 1.00 71.31 87 ARG A C 1
ATOM 725 O O . ARG A 1 87 ? -3.211 0.376 -17.890 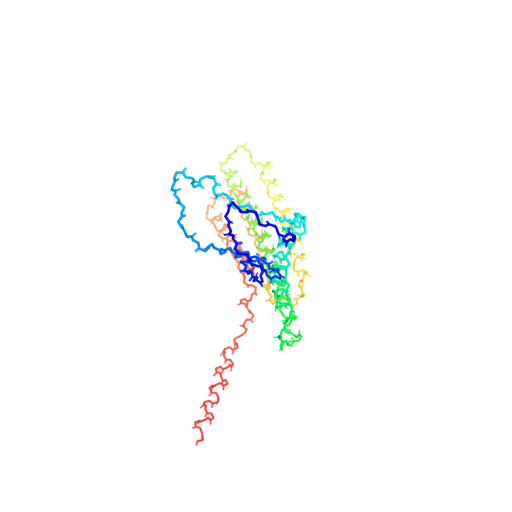1.00 71.31 87 ARG A O 1
ATOM 732 N N . ARG A 1 88 ? -1.625 1.490 -19.017 1.00 68.06 88 ARG A N 1
ATOM 733 C CA . ARG A 1 88 ? -2.366 2.756 -19.189 1.00 68.06 88 ARG A CA 1
ATOM 734 C C . ARG A 1 88 ? -3.297 2.725 -20.399 1.00 68.06 88 ARG A C 1
ATOM 736 O O . ARG A 1 88 ? -4.389 3.285 -20.335 1.00 68.06 88 ARG A O 1
ATOM 743 N N . LEU A 1 89 ? -2.890 2.061 -21.477 1.00 61.22 89 LEU A N 1
ATOM 744 C CA . LEU A 1 89 ? -3.703 1.734 -22.642 1.00 61.22 89 LEU A CA 1
ATOM 745 C C . LEU A 1 89 ? -4.674 0.637 -22.224 1.00 61.22 89 LEU A C 1
ATOM 747 O O . LEU A 1 89 ? -4.494 -0.544 -22.508 1.00 61.22 89 LEU A O 1
ATOM 751 N N . ARG A 1 90 ? -5.732 1.051 -21.528 1.00 54.09 90 ARG A N 1
ATOM 752 C CA . ARG A 1 90 ? -6.912 0.218 -21.343 1.00 54.09 90 ARG A CA 1
ATOM 753 C C . ARG A 1 90 ? -7.563 0.056 -22.714 1.00 54.09 90 ARG A C 1
ATOM 755 O O . ARG A 1 90 ? -8.410 0.856 -23.101 1.00 54.09 90 ARG A O 1
ATOM 762 N N . VAL A 1 91 ? -7.174 -0.984 -23.446 1.00 52.81 91 VAL A N 1
ATOM 763 C CA . VAL A 1 91 ? -7.981 -1.530 -24.542 1.00 52.81 91 VAL A CA 1
ATOM 764 C C . VAL A 1 91 ? -9.178 -2.217 -23.883 1.00 52.81 91 VAL A C 1
ATOM 766 O O . VAL A 1 91 ? -9.214 -3.432 -23.743 1.00 52.81 91 VAL A O 1
ATOM 769 N N . SER A 1 92 ? -10.099 -1.429 -23.329 1.00 47.47 92 SER A N 1
ATOM 770 C CA . SER A 1 92 ? -11.257 -1.950 -22.613 1.00 47.47 92 SER A CA 1
ATOM 771 C C . SER A 1 92 ? -12.509 -1.206 -23.037 1.00 47.47 92 SER A C 1
ATOM 773 O O . SER A 1 92 ? -12.636 0.004 -22.849 1.00 47.47 92 SER A O 1
ATOM 775 N N . ILE A 1 93 ? -13.434 -1.982 -23.594 1.00 52.22 93 ILE A N 1
ATOM 776 C CA . ILE A 1 93 ? -14.825 -1.649 -23.909 1.00 52.22 93 ILE A CA 1
ATOM 777 C C . ILE A 1 93 ? -15.615 -1.663 -22.582 1.00 52.22 93 ILE A C 1
ATOM 779 O O . ILE A 1 93 ? -16.636 -2.325 -22.455 1.00 52.22 93 ILE A O 1
ATOM 783 N N . ALA A 1 94 ? -15.093 -1.011 -21.541 1.00 50.59 94 ALA A N 1
ATOM 784 C CA . ALA A 1 94 ? -15.746 -0.927 -20.240 1.00 50.59 94 ALA A CA 1
ATOM 785 C C . ALA A 1 94 ? -16.576 0.355 -20.178 1.00 50.59 94 ALA A C 1
ATOM 787 O O . ALA A 1 94 ? -16.067 1.460 -20.408 1.00 50.59 94 ALA A O 1
ATOM 788 N N . SER A 1 95 ? -17.862 0.192 -19.878 1.00 56.09 95 SER A N 1
ATOM 789 C CA . SER A 1 95 ? -18.819 1.289 -19.726 1.00 56.09 95 SER A CA 1
ATOM 790 C C . SER A 1 95 ? -18.371 2.232 -18.597 1.00 56.09 95 SER A C 1
ATOM 792 O O . SER A 1 95 ? -17.833 1.761 -17.596 1.00 56.09 95 SER A O 1
ATOM 794 N N . PRO A 1 96 ? -18.595 3.558 -18.687 1.00 61.66 96 PRO A N 1
ATOM 795 C CA . PRO A 1 96 ? -18.243 4.513 -17.627 1.00 61.66 96 PRO A CA 1
ATOM 796 C C . PRO A 1 96 ? -18.759 4.122 -16.228 1.00 61.66 96 PRO A C 1
ATOM 798 O O . PRO A 1 96 ? -18.090 4.406 -15.241 1.00 61.66 96 PRO A O 1
ATOM 801 N N . ARG A 1 97 ? -19.871 3.377 -16.143 1.00 63.22 97 ARG A N 1
ATOM 802 C CA . ARG A 1 97 ? -20.411 2.835 -14.881 1.00 63.22 97 ARG A CA 1
ATOM 803 C C . ARG A 1 97 ? -19.517 1.786 -14.210 1.00 63.22 97 ARG A C 1
ATOM 805 O O . ARG A 1 97 ? -19.531 1.661 -12.992 1.00 63.22 97 ARG A O 1
ATOM 812 N N . GLU A 1 98 ? -18.748 1.020 -14.980 1.00 60.41 98 GLU A N 1
ATOM 813 C CA . GLU A 1 98 ? -17.837 0.005 -14.432 1.00 60.41 98 GLU A CA 1
ATOM 814 C C . GLU A 1 98 ? -16.588 0.642 -13.821 1.00 60.41 98 GLU A C 1
ATOM 816 O O . GLU A 1 98 ? -16.053 0.123 -12.845 1.00 60.41 98 GLU A O 1
ATOM 821 N N . LYS A 1 99 ? -16.157 1.797 -14.347 1.00 65.12 99 LYS A N 1
ATOM 822 C CA . LYS A 1 99 ? -15.035 2.563 -13.785 1.00 65.12 99 LYS A CA 1
ATOM 823 C C . LYS A 1 99 ? -15.390 3.166 -12.434 1.00 65.12 99 LYS A C 1
ATOM 825 O O . LYS A 1 99 ? -14.630 2.996 -11.493 1.00 65.12 99 LYS A O 1
ATOM 830 N N . GLU A 1 100 ? -16.555 3.802 -12.342 1.00 69.38 100 GLU A N 1
ATOM 831 C CA . GLU A 1 100 ? -17.050 4.378 -11.089 1.00 69.38 100 GLU A CA 1
ATOM 832 C C . GLU A 1 100 ? -17.222 3.286 -10.025 1.00 69.38 100 GLU A C 1
ATOM 834 O O . GLU A 1 100 ? -16.732 3.418 -8.909 1.00 69.38 100 GLU A O 1
ATOM 839 N N . LYS A 1 101 ? -17.789 2.131 -10.401 1.00 72.06 101 LYS A N 1
ATOM 840 C CA . LYS A 1 101 ? -17.889 0.978 -9.500 1.00 72.06 101 LYS A CA 1
ATOM 841 C C . LYS A 1 101 ? -16.515 0.493 -9.020 1.00 72.06 101 LYS A C 1
ATOM 843 O O . LYS A 1 101 ? -16.345 0.267 -7.826 1.00 72.06 101 LYS A O 1
ATOM 848 N N . GLN A 1 102 ? -15.533 0.385 -9.914 1.00 71.50 102 GLN A N 1
ATOM 849 C CA . GLN A 1 102 ? -14.178 -0.028 -9.546 1.00 71.50 102 GLN A CA 1
ATOM 850 C C . GLN A 1 102 ? -13.497 0.982 -8.606 1.00 71.50 102 GLN A C 1
ATOM 852 O O . GLN A 1 102 ? -12.893 0.580 -7.618 1.00 71.50 102 GLN A O 1
ATOM 857 N N . GLU A 1 103 ? -13.621 2.284 -8.866 1.00 77.19 103 GLU A N 1
ATOM 858 C CA . GLU A 1 103 ? -13.057 3.330 -8.001 1.00 77.19 103 GLU A CA 1
ATOM 859 C C . GLU A 1 103 ? -13.704 3.324 -6.607 1.00 77.19 103 GLU A C 1
ATOM 861 O O . GLU A 1 103 ? -13.008 3.457 -5.595 1.00 77.19 103 GLU A O 1
ATOM 866 N N . THR A 1 104 ? -15.019 3.094 -6.526 1.00 79.25 104 THR A N 1
ATOM 867 C CA . THR A 1 104 ? -15.716 2.962 -5.235 1.00 79.25 104 THR A CA 1
ATOM 868 C C . THR A 1 104 ? -15.288 1.715 -4.463 1.00 79.25 104 THR A C 1
ATOM 870 O O . THR A 1 104 ? -15.127 1.781 -3.247 1.00 79.25 104 THR A O 1
ATOM 873 N N . GLU A 1 105 ? -15.035 0.600 -5.151 1.00 79.38 105 GLU A N 1
ATOM 874 C CA . GLU A 1 105 ? -14.538 -0.638 -4.544 1.00 79.38 105 GLU A CA 1
ATOM 875 C C . GLU A 1 105 ? -13.097 -0.471 -4.036 1.00 79.38 105 GLU A C 1
ATOM 877 O O . GLU A 1 105 ? -12.786 -0.844 -2.904 1.00 79.38 105 GLU A O 1
ATOM 882 N N . GLU A 1 106 ? -12.225 0.173 -4.818 1.00 81.38 106 GLU A N 1
ATOM 883 C CA . GLU A 1 106 ? -10.855 0.503 -4.408 1.00 81.38 106 GLU A CA 1
ATOM 884 C C . GLU A 1 106 ? -10.840 1.439 -3.186 1.00 81.38 106 GLU A C 1
ATOM 886 O O . GLU A 1 106 ? -10.083 1.215 -2.234 1.00 81.38 106 GLU A O 1
ATOM 891 N N . THR A 1 107 ? -11.729 2.438 -3.163 1.00 84.50 107 THR A N 1
ATOM 892 C CA . THR A 1 107 ? -11.890 3.360 -2.028 1.00 84.50 107 THR A CA 1
ATOM 893 C C . THR A 1 107 ? -12.408 2.626 -0.791 1.00 84.50 107 THR A C 1
ATOM 895 O O . THR A 1 107 ? -11.832 2.763 0.289 1.00 84.50 107 THR A O 1
ATOM 898 N N . ALA A 1 108 ? -13.427 1.773 -0.937 1.00 84.69 108 ALA A N 1
ATOM 899 C CA . ALA A 1 108 ? -13.962 0.964 0.157 1.00 84.69 108 ALA A CA 1
ATOM 900 C C . ALA A 1 108 ? -12.911 0.001 0.734 1.00 84.69 108 ALA A C 1
ATOM 902 O O . ALA A 1 108 ? -12.813 -0.150 1.952 1.00 84.69 108 ALA A O 1
ATOM 903 N N . MET A 1 109 ? -12.068 -0.594 -0.115 1.00 85.19 109 MET A N 1
ATOM 904 C CA . MET A 1 109 ? -10.946 -1.434 0.313 1.00 85.19 109 MET A CA 1
ATOM 905 C C . MET A 1 109 ? -9.877 -0.644 1.074 1.00 85.19 109 MET A C 1
ATOM 907 O O . MET A 1 109 ? -9.301 -1.164 2.033 1.00 85.19 109 MET A O 1
ATOM 911 N N . SER A 1 110 ? -9.611 0.607 0.687 1.00 87.06 110 SER A N 1
ATOM 912 C CA . SER A 1 110 ? -8.712 1.489 1.441 1.00 87.06 110 SER A CA 1
ATOM 913 C C . SER A 1 110 ? -9.295 1.843 2.810 1.00 87.06 110 SER A C 1
ATOM 915 O O . SER A 1 110 ? -8.604 1.720 3.820 1.00 87.06 110 SER A O 1
ATOM 917 N N . VAL A 1 111 ? -10.581 2.207 2.862 1.00 88.94 111 VAL A N 1
ATOM 918 C CA . VAL A 1 111 ? -11.299 2.490 4.114 1.00 88.94 111 VAL A CA 1
ATOM 919 C C . VAL A 1 111 ? -11.291 1.266 5.028 1.00 88.94 111 VAL A C 1
ATOM 921 O O . VAL A 1 111 ? -10.973 1.389 6.205 1.00 88.94 111 VAL A O 1
ATOM 924 N N . MET A 1 112 ? -11.540 0.068 4.491 1.00 89.50 112 MET A N 1
ATOM 925 C CA . MET A 1 112 ? -11.475 -1.185 5.246 1.00 89.50 112 MET A CA 1
ATOM 926 C C . MET A 1 112 ? -10.120 -1.379 5.936 1.00 89.50 112 MET A C 1
ATOM 928 O O . MET A 1 112 ? -10.087 -1.753 7.106 1.00 89.50 112 MET A O 1
ATOM 932 N N . ARG A 1 113 ? -9.003 -1.138 5.236 1.00 89.12 113 ARG A N 1
ATOM 933 C CA . ARG A 1 113 ? -7.658 -1.294 5.817 1.00 89.12 113 ARG A CA 1
ATOM 934 C C . ARG A 1 113 ? -7.444 -0.351 6.993 1.00 89.12 113 ARG A C 1
ATOM 936 O O . ARG A 1 113 ? -7.027 -0.805 8.050 1.00 89.12 113 ARG A O 1
ATOM 943 N N . HIS A 1 114 ? -7.816 0.914 6.845 1.00 91.12 114 HIS A N 1
ATOM 944 C CA . HIS A 1 114 ? -7.695 1.876 7.937 1.00 91.12 114 HIS A CA 1
ATOM 945 C C . HIS A 1 114 ? -8.629 1.564 9.108 1.00 91.12 114 HIS A C 1
ATOM 947 O O . HIS A 1 114 ? -8.250 1.724 10.262 1.00 91.12 114 HIS A O 1
ATOM 953 N N . LEU A 1 115 ? -9.835 1.054 8.845 1.00 91.06 115 LEU A N 1
ATOM 954 C CA . LEU A 1 115 ? -10.725 0.586 9.909 1.00 91.06 115 LEU A CA 1
ATOM 955 C C . LEU A 1 115 ? -10.138 -0.612 10.670 1.00 91.06 115 LEU A C 1
ATOM 957 O O . LEU A 1 115 ? -10.363 -0.724 11.874 1.00 91.06 115 LEU A O 1
ATOM 961 N N . LEU A 1 116 ? -9.385 -1.491 9.999 1.00 92.75 116 LEU A N 1
ATOM 962 C CA . LEU A 1 116 ? -8.658 -2.580 10.661 1.00 92.75 116 LEU A CA 1
ATOM 963 C C . LEU A 1 116 ? -7.520 -2.052 11.536 1.00 92.75 116 LEU A C 1
ATOM 965 O O . LEU A 1 116 ? -7.395 -2.520 12.661 1.00 92.75 116 LEU A O 1
ATOM 969 N N . GLU A 1 117 ? -6.750 -1.072 11.057 1.00 92.56 117 GLU A N 1
ATOM 970 C CA . GLU A 1 117 ? -5.690 -0.415 11.841 1.00 92.56 117 GLU A CA 1
ATOM 971 C C . GLU A 1 117 ? -6.268 0.234 13.108 1.00 92.56 117 GLU A C 1
ATOM 973 O O . GLU A 1 117 ? -5.785 0.002 14.214 1.00 92.56 117 GLU A O 1
ATOM 978 N N . VAL A 1 118 ? -7.371 0.977 12.961 1.00 92.50 118 VAL A N 1
ATOM 979 C CA . VAL A 1 118 ? -8.087 1.592 14.088 1.00 92.50 118 VAL A CA 1
ATOM 980 C C . VAL A 1 118 ? -8.610 0.528 15.058 1.00 92.50 118 VAL A C 1
ATOM 982 O O . VAL A 1 118 ? -8.516 0.700 16.271 1.00 92.50 118 VAL A O 1
ATOM 985 N N . PHE A 1 119 ? -9.159 -0.580 14.556 1.00 92.94 119 PHE A N 1
ATOM 986 C CA . PHE A 1 119 ? -9.621 -1.672 15.412 1.00 92.94 119 PHE A CA 1
ATOM 987 C C . PHE A 1 119 ? -8.471 -2.338 16.176 1.00 92.94 119 PHE A C 1
ATOM 989 O O . PHE A 1 119 ? -8.626 -2.610 17.364 1.00 92.94 119 PHE A O 1
ATOM 996 N N . GLU A 1 120 ? -7.334 -2.584 15.526 1.00 93.50 120 GLU A N 1
ATOM 997 C CA . GLU A 1 120 ? -6.151 -3.187 16.144 1.00 93.50 120 GLU A CA 1
ATOM 998 C C . GLU A 1 120 ? -5.611 -2.317 17.286 1.00 93.50 120 GLU A C 1
ATOM 1000 O O . GLU A 1 120 ? -5.413 -2.821 18.392 1.00 93.50 120 GLU A O 1
ATOM 1005 N N . GLU A 1 121 ? -5.490 -1.002 17.069 1.00 92.12 121 GLU A N 1
ATOM 1006 C CA . GLU A 1 121 ? -5.042 -0.054 18.098 1.00 92.12 121 GLU A CA 1
ATOM 1007 C C . GLU A 1 121 ? -5.967 -0.063 19.327 1.00 92.12 121 GLU A C 1
ATOM 1009 O O . GLU A 1 121 ? -5.509 -0.102 20.474 1.00 92.12 121 GLU A O 1
ATOM 1014 N N . ILE A 1 122 ? -7.286 -0.059 19.110 1.00 92.56 122 ILE A N 1
ATOM 1015 C CA . ILE A 1 122 ? -8.245 -0.093 20.220 1.00 92.56 122 ILE A CA 1
ATOM 1016 C C . ILE A 1 122 ? -8.248 -1.457 20.898 1.00 92.56 122 ILE A C 1
ATOM 1018 O O . ILE A 1 122 ? -8.350 -1.507 22.118 1.00 92.56 122 ILE A O 1
ATOM 1022 N N . SER A 1 123 ? -8.178 -2.554 20.140 1.00 90.88 123 SER A N 1
ATOM 1023 C CA . SER A 1 123 ? -8.132 -3.908 20.699 1.00 90.88 123 SER A CA 1
ATOM 1024 C C . SER A 1 123 ? -6.951 -4.035 21.649 1.00 90.88 123 SER A C 1
ATOM 1026 O O . SER A 1 123 ? -7.146 -4.385 22.808 1.00 90.88 123 SER A O 1
ATOM 1028 N N . GLN A 1 124 ? -5.764 -3.620 21.207 1.00 92.38 124 GLN A N 1
ATOM 1029 C CA . GLN A 1 124 ? -4.574 -3.609 22.046 1.00 92.38 124 GLN A CA 1
ATOM 1030 C C . GLN A 1 124 ? -4.761 -2.718 23.280 1.00 92.38 124 GLN A C 1
ATOM 1032 O O . GLN A 1 124 ? -4.466 -3.129 24.399 1.00 92.38 124 GLN A O 1
ATOM 1037 N N . SER A 1 125 ? -5.311 -1.510 23.111 1.00 90.81 125 SER A N 1
ATOM 1038 C CA . SER A 1 125 ? -5.550 -0.625 24.254 1.00 90.81 125 SER A CA 1
ATOM 1039 C C . SER A 1 125 ? -6.602 -1.163 25.232 1.00 90.81 125 SER A C 1
ATOM 1041 O O . SER A 1 125 ? -6.556 -0.796 26.408 1.00 90.81 125 SER A O 1
ATOM 1043 N N . SER A 1 126 ? -7.575 -1.947 24.768 1.00 91.31 126 SER A N 1
ATOM 1044 C CA . SER A 1 126 ? -8.553 -2.633 25.616 1.00 91.31 126 SER A CA 1
ATOM 1045 C C . SER A 1 126 ? -7.904 -3.789 26.371 1.00 91.31 126 SER A C 1
ATOM 1047 O O . SER A 1 126 ? -8.150 -3.925 27.567 1.00 91.31 126 SER A O 1
ATOM 1049 N N . ASP A 1 127 ? -7.045 -4.568 25.715 1.00 91.19 127 ASP A N 1
ATOM 1050 C CA . ASP A 1 127 ? -6.303 -5.662 26.347 1.00 91.19 127 ASP A CA 1
ATOM 1051 C C . ASP A 1 127 ? -5.375 -5.133 27.452 1.00 91.19 127 ASP A C 1
ATOM 1053 O O . ASP A 1 127 ? -5.406 -5.642 28.573 1.00 91.19 127 ASP A O 1
ATOM 1057 N N . ASP A 1 128 ? -4.650 -4.037 27.190 1.00 89.19 128 ASP A N 1
ATOM 1058 C CA . ASP A 1 128 ? -3.812 -3.347 28.183 1.00 89.19 128 ASP A CA 1
ATOM 1059 C C . ASP A 1 128 ? -4.630 -2.893 29.408 1.00 89.19 128 ASP A C 1
ATOM 1061 O O . ASP A 1 128 ? -4.193 -3.022 30.558 1.00 89.19 128 ASP A O 1
ATOM 1065 N N . LEU A 1 129 ? -5.837 -2.356 29.174 1.00 89.69 129 LEU A N 1
ATOM 1066 C CA . LEU A 1 129 ? -6.750 -1.933 30.238 1.00 89.69 129 LEU A CA 1
ATOM 1067 C C . LEU A 1 129 ? -7.195 -3.131 31.083 1.00 89.69 129 LEU A C 1
ATOM 1069 O O . LEU A 1 129 ? -7.131 -3.074 32.313 1.00 89.69 129 LEU A O 1
ATOM 1073 N N . ILE A 1 130 ? -7.656 -4.198 30.429 1.00 89.06 130 ILE A N 1
ATOM 1074 C CA . ILE A 1 130 ? -8.175 -5.404 31.079 1.00 89.06 130 ILE A CA 1
ATOM 1075 C C . ILE A 1 130 ? -7.063 -6.078 31.888 1.00 89.06 130 ILE A C 1
ATOM 1077 O O . ILE A 1 130 ? -7.258 -6.384 33.068 1.00 89.06 130 ILE A O 1
ATOM 1081 N N . GLU A 1 131 ? -5.871 -6.239 31.311 1.00 88.38 131 GLU A N 1
ATOM 1082 C CA . GLU A 1 131 ? -4.717 -6.804 32.008 1.00 88.38 131 GLU A CA 1
ATOM 1083 C C . GLU A 1 131 ? -4.308 -5.939 33.209 1.00 88.38 131 GLU A C 1
ATOM 1085 O O . GLU A 1 131 ? -4.104 -6.456 34.314 1.00 88.38 131 GLU A O 1
ATOM 1090 N N . GLY A 1 132 ? -4.249 -4.616 33.032 1.00 84.94 132 GLY A N 1
ATOM 1091 C CA . GLY A 1 132 ? -3.983 -3.672 34.116 1.00 84.94 132 GLY A CA 1
ATOM 1092 C C . GLY A 1 132 ? -4.987 -3.808 35.264 1.00 84.94 132 GLY A C 1
ATOM 1093 O O . GLY A 1 132 ? -4.600 -3.850 36.434 1.00 84.94 132 GLY A O 1
ATOM 1094 N N . MET A 1 133 ? -6.272 -3.962 34.946 1.00 84.81 133 MET A N 1
ATOM 1095 C CA . MET A 1 133 ? -7.327 -4.159 35.940 1.00 84.81 133 MET A CA 1
ATOM 1096 C C . MET A 1 133 ? -7.247 -5.517 36.640 1.00 84.81 133 MET A C 1
ATOM 1098 O O . MET A 1 133 ? -7.430 -5.581 37.856 1.00 84.81 133 MET A O 1
ATOM 1102 N N . HIS A 1 134 ? -6.894 -6.592 35.933 1.00 84.75 134 HIS A N 1
ATOM 1103 C CA . HIS A 1 134 ? -6.629 -7.891 36.555 1.00 84.75 134 HIS A CA 1
ATOM 1104 C C . HIS A 1 134 ? -5.448 -7.839 37.531 1.00 84.75 134 HIS A C 1
ATOM 1106 O O . HIS A 1 134 ? -5.537 -8.382 38.636 1.00 84.75 134 HIS A O 1
ATOM 1112 N N . ARG A 1 135 ? -4.362 -7.145 37.168 1.00 83.56 135 ARG A N 1
ATOM 1113 C CA . ARG A 1 135 ? -3.201 -6.947 38.051 1.00 83.56 135 ARG A CA 1
ATOM 1114 C C . ARG A 1 135 ? -3.582 -6.152 39.303 1.00 83.56 135 ARG A C 1
ATOM 1116 O O . ARG A 1 135 ? -3.248 -6.572 40.407 1.00 83.56 135 ARG A O 1
ATOM 1123 N N . LEU A 1 136 ? -4.348 -5.069 39.148 1.00 79.19 136 LEU A N 1
ATOM 1124 C CA . LEU A 1 136 ? -4.847 -4.256 40.267 1.00 79.19 136 LEU A CA 1
ATOM 1125 C C . LEU A 1 136 ? -5.822 -5.021 41.172 1.00 79.19 136 LEU A C 1
ATOM 1127 O O . LEU A 1 136 ? -5.825 -4.830 42.390 1.00 79.19 136 LEU A O 1
ATOM 1131 N N . ARG A 1 137 ? -6.625 -5.924 40.601 1.00 76.44 137 ARG A N 1
ATOM 1132 C CA . ARG A 1 137 ? -7.475 -6.836 41.371 1.00 76.44 137 ARG A CA 1
ATOM 1133 C C . ARG A 1 137 ? -6.635 -7.771 42.243 1.00 76.44 137 ARG A C 1
ATOM 1135 O O . ARG A 1 137 ? -6.972 -7.949 43.415 1.00 76.44 137 ARG A O 1
ATOM 1142 N N . ALA A 1 138 ? -5.544 -8.314 41.697 1.00 76.00 138 ALA A N 1
ATOM 1143 C CA . ALA A 1 138 ? -4.630 -9.218 42.397 1.00 76.00 138 ALA A CA 1
ATOM 1144 C C . ALA A 1 138 ? -3.756 -8.517 43.459 1.00 76.00 138 ALA A C 1
ATOM 1146 O O . ALA A 1 138 ? -3.416 -9.132 44.470 1.00 76.00 138 ALA A O 1
ATOM 1147 N N . SER A 1 139 ? -3.409 -7.238 43.277 1.00 68.50 139 SER A N 1
ATOM 1148 C CA . SER A 1 139 ? -2.598 -6.464 44.227 1.00 68.50 139 SER A CA 1
ATOM 1149 C C . SER A 1 139 ? -3.463 -5.637 45.192 1.00 68.50 139 SER A C 1
ATOM 1151 O O . SER A 1 139 ? -4.118 -4.677 44.794 1.00 68.50 139 SER A O 1
ATOM 1153 N N . ALA A 1 140 ? -3.443 -5.962 46.486 1.00 58.59 140 ALA A N 1
ATOM 1154 C CA . ALA A 1 140 ? -4.281 -5.301 47.493 1.00 58.59 140 ALA A CA 1
ATOM 1155 C C . ALA A 1 140 ? -3.824 -3.883 47.921 1.00 58.59 140 ALA A C 1
ATOM 1157 O O . ALA A 1 140 ? -4.584 -3.203 48.605 1.00 58.59 140 ALA A O 1
ATOM 1158 N N . SER A 1 141 ? -2.619 -3.417 47.556 1.00 53.78 141 SER A N 1
ATOM 1159 C CA . SER A 1 141 ? -1.937 -2.314 48.267 1.00 53.78 141 SER A CA 1
ATOM 1160 C C . SER A 1 141 ? -1.899 -0.931 47.589 1.00 53.78 141 SER A C 1
ATOM 1162 O O . SER A 1 141 ? -1.447 0.020 48.221 1.00 53.78 141 SER A O 1
ATOM 1164 N N . SER A 1 142 ? -2.383 -0.756 46.355 1.00 54.31 142 SER A N 1
ATOM 1165 C CA . SER A 1 142 ? -2.327 0.544 45.645 1.00 54.31 142 SER A CA 1
ATOM 1166 C C . SER A 1 142 ? -3.488 0.707 44.648 1.00 54.31 142 SER A C 1
ATOM 1168 O O . SER A 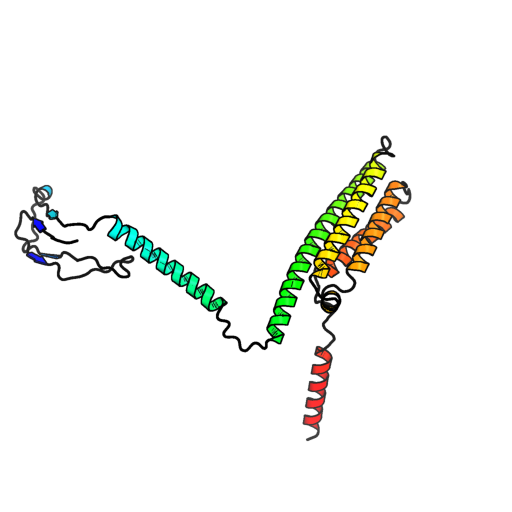1 142 ? -3.308 0.756 43.434 1.00 54.31 142 SER A O 1
ATOM 1170 N N . ARG A 1 143 ? -4.721 0.719 45.176 1.00 55.25 143 ARG A N 1
ATOM 1171 C CA . ARG A 1 143 ? -5.952 0.394 44.424 1.00 55.25 143 ARG A CA 1
ATOM 1172 C C . ARG A 1 143 ? -6.733 1.560 43.803 1.00 55.25 143 ARG A C 1
ATOM 1174 O O . ARG A 1 143 ? -7.380 1.361 42.775 1.00 55.25 143 ARG A O 1
ATOM 1181 N N . GLU A 1 144 ? -6.697 2.759 44.375 1.00 53.50 144 GLU A N 1
ATOM 1182 C CA . GLU A 1 144 ? -7.692 3.794 44.025 1.00 53.50 144 GLU A CA 1
ATOM 1183 C C . GLU A 1 144 ? -7.210 4.825 42.993 1.00 53.50 144 GLU A C 1
ATOM 1185 O O . GLU A 1 144 ? -8.015 5.315 42.205 1.00 53.50 144 GLU A O 1
ATOM 1190 N N . GLN A 1 145 ? -5.905 5.113 42.925 1.00 52.44 145 GLN A N 1
ATOM 1191 C CA . GLN A 1 145 ? -5.375 6.164 42.040 1.00 52.44 145 GLN A CA 1
ATOM 1192 C C . GLN A 1 145 ? -5.024 5.669 40.623 1.00 52.44 145 GLN A C 1
ATOM 1194 O O . GLN A 1 145 ? -5.303 6.368 39.654 1.00 52.44 145 GLN A O 1
ATOM 1199 N N . ASN A 1 146 ? -4.500 4.445 40.473 1.00 57.22 146 ASN A N 1
ATOM 1200 C CA . ASN A 1 146 ? -4.071 3.914 39.166 1.00 57.22 146 ASN A CA 1
ATOM 1201 C C . ASN A 1 146 ? -5.218 3.328 38.315 1.00 57.22 146 ASN A C 1
ATOM 1203 O O . ASN A 1 146 ? -5.138 3.333 37.088 1.00 57.22 146 ASN A O 1
ATOM 1207 N N . SER A 1 147 ? -6.299 2.835 38.934 1.00 57.22 147 SER A N 1
ATOM 1208 C CA . SER A 1 147 ? -7.429 2.207 38.220 1.00 57.22 147 SER A CA 1
ATOM 1209 C C . SER A 1 147 ? -8.333 3.223 37.509 1.00 57.22 147 SER A C 1
ATOM 1211 O O . SER A 1 147 ? -8.837 2.955 36.416 1.00 57.22 147 SER A O 1
ATOM 1213 N N . GLY A 1 148 ? -8.537 4.401 38.112 1.00 62.12 148 GLY A N 1
ATOM 1214 C CA . GLY A 1 148 ? -9.318 5.492 37.521 1.00 62.12 148 GLY A CA 1
ATOM 1215 C C . GLY A 1 148 ? -8.622 6.157 36.332 1.00 62.12 148 GLY A C 1
ATOM 1216 O O . GLY A 1 148 ? -9.289 6.534 35.366 1.00 62.12 148 GLY A O 1
ATOM 1217 N N . ASP A 1 149 ? -7.291 6.235 36.371 1.00 74.56 149 ASP A N 1
ATOM 1218 C CA . ASP A 1 149 ? -6.493 6.846 35.309 1.00 74.56 149 ASP A CA 1
ATOM 1219 C C . ASP A 1 149 ? -6.511 5.977 34.037 1.00 74.56 149 ASP A C 1
ATOM 1221 O O . ASP A 1 149 ? -6.878 6.463 32.968 1.00 74.56 149 ASP A O 1
ATOM 1225 N N . GLY A 1 150 ? -6.303 4.658 34.164 1.00 82.00 150 GLY A N 1
ATOM 1226 C CA . GLY A 1 150 ? -6.342 3.719 33.032 1.00 82.00 150 GLY A CA 1
ATOM 1227 C C . GLY A 1 150 ? -7.670 3.716 32.260 1.00 82.00 150 GLY A C 1
ATOM 1228 O O . GLY A 1 150 ? -7.677 3.813 31.032 1.00 82.00 150 GLY A O 1
ATOM 1229 N N . LEU A 1 151 ? -8.813 3.683 32.961 1.00 85.69 151 LEU A N 1
ATOM 1230 C CA . LEU A 1 151 ? -10.132 3.720 32.313 1.00 85.69 151 LEU A CA 1
ATOM 1231 C C . LEU A 1 151 ? -10.398 5.064 31.620 1.00 85.69 151 LEU A C 1
ATOM 1233 O O . LEU A 1 151 ? -11.005 5.097 30.549 1.00 85.69 151 LEU A O 1
ATOM 1237 N N . SER A 1 152 ? -9.960 6.178 32.213 1.00 87.06 152 SER A N 1
ATOM 1238 C CA . SER A 1 152 ? -10.148 7.501 31.610 1.00 87.06 152 SER A CA 1
ATOM 1239 C C . SER A 1 152 ? -9.280 7.690 30.358 1.00 87.06 152 SER A C 1
ATOM 1241 O O . SER A 1 152 ? -9.773 8.179 29.338 1.00 87.06 152 SER A O 1
ATOM 1243 N N . GLN A 1 153 ? -8.035 7.200 30.382 1.00 89.25 153 GLN A N 1
ATOM 1244 C CA . GLN A 1 153 ? -7.140 7.172 29.225 1.00 89.25 153 GLN A CA 1
ATOM 1245 C C . GLN A 1 153 ? -7.685 6.282 28.103 1.00 89.25 153 GLN A C 1
ATOM 1247 O O . GLN A 1 153 ? -7.701 6.704 26.944 1.00 89.25 153 GLN A O 1
ATOM 1252 N N . TRP A 1 154 ? -8.200 5.093 28.432 1.00 92.38 154 TRP A N 1
ATOM 1253 C CA . TRP A 1 154 ? -8.853 4.223 27.454 1.00 92.38 154 TRP A CA 1
ATOM 1254 C C . TRP A 1 154 ? -10.088 4.888 26.835 1.00 92.38 154 TRP A C 1
ATOM 1256 O O . TRP A 1 154 ? -10.220 4.908 25.613 1.00 92.38 154 TRP A O 1
ATOM 1266 N N . LYS A 1 155 ? -10.953 5.532 27.634 1.00 91.62 155 LYS A N 1
ATOM 1267 C CA . LYS A 1 155 ? -12.112 6.284 27.114 1.00 91.62 155 LYS A CA 1
ATOM 1268 C C . LYS A 1 155 ? -11.696 7.391 26.145 1.00 91.62 155 LYS A C 1
ATOM 1270 O O . LYS A 1 155 ? -12.353 7.579 25.122 1.00 91.62 155 LYS A O 1
ATOM 1275 N N . ALA A 1 156 ? -10.606 8.102 26.439 1.00 91.50 156 ALA A N 1
ATOM 1276 C CA . ALA A 1 156 ? -10.067 9.124 25.547 1.00 91.50 156 ALA A CA 1
ATOM 1277 C C . ALA A 1 156 ? -9.555 8.522 24.227 1.00 91.50 156 ALA A C 1
ATOM 1279 O O . ALA A 1 156 ? -9.866 9.051 23.159 1.00 91.50 156 ALA A O 1
ATOM 1280 N N . ARG A 1 157 ? -8.826 7.398 24.280 1.00 90.75 157 ARG A N 1
ATOM 1281 C CA . ARG A 1 157 ? -8.385 6.660 23.082 1.00 90.75 157 ARG A CA 1
ATOM 1282 C C . ARG A 1 157 ? -9.572 6.157 22.262 1.00 90.75 157 ARG A C 1
ATOM 1284 O O . ARG A 1 157 ? -9.603 6.366 21.055 1.00 90.75 157 ARG A O 1
ATOM 1291 N N . MET A 1 158 ? -10.596 5.615 22.917 1.00 91.75 158 MET A N 1
ATOM 1292 C CA . MET A 1 158 ? -11.816 5.143 22.263 1.00 91.75 158 MET A CA 1
ATOM 1293 C C . MET A 1 158 ? -12.608 6.280 21.600 1.00 91.75 158 MET A C 1
ATOM 1295 O O . MET A 1 158 ? -13.154 6.105 20.512 1.00 91.75 158 MET A O 1
ATOM 1299 N N . SER A 1 159 ? -12.641 7.470 22.213 1.00 92.38 159 SER A N 1
ATOM 1300 C CA . SER A 1 159 ? -13.248 8.663 21.606 1.00 92.38 159 SER A CA 1
ATOM 1301 C C . SER A 1 159 ? -12.502 9.099 20.346 1.00 92.38 159 SER A C 1
ATOM 1303 O O . SER A 1 159 ? -13.130 9.305 19.311 1.00 92.38 159 SER A O 1
ATOM 1305 N N . ARG A 1 160 ? -11.164 9.174 20.401 1.00 92.56 160 ARG A N 1
ATOM 1306 C CA . ARG A 1 160 ? -10.339 9.507 19.227 1.00 92.56 160 ARG A CA 1
ATOM 1307 C C . ARG A 1 160 ? -10.524 8.489 18.111 1.00 92.56 160 ARG A C 1
ATOM 1309 O O . ARG A 1 160 ? -10.669 8.867 16.958 1.00 92.56 160 ARG A O 1
ATOM 1316 N N . ALA A 1 161 ? -10.569 7.208 18.454 1.00 90.12 161 ALA A N 1
ATOM 1317 C CA . ALA A 1 161 ? -10.788 6.157 17.480 1.00 90.12 161 ALA A CA 1
ATOM 1318 C C . ALA A 1 161 ? -12.185 6.226 16.843 1.00 90.12 161 ALA A C 1
ATOM 1320 O O . ALA A 1 161 ? -12.315 6.004 15.642 1.00 90.12 161 ALA A O 1
ATOM 1321 N N . SER A 1 162 ? -13.214 6.613 17.608 1.00 91.81 162 SER A N 1
ATOM 1322 C CA . SER A 1 162 ? -14.546 6.904 17.065 1.00 91.81 162 SER A CA 1
ATOM 1323 C C . SER A 1 162 ? -14.507 8.048 16.050 1.00 91.81 162 SER A C 1
ATOM 1325 O O . SER A 1 162 ? -15.120 7.942 14.993 1.00 91.81 162 SER A O 1
ATOM 1327 N N . GLU A 1 163 ? -13.789 9.133 16.350 1.00 92.69 163 GLU A N 1
ATOM 1328 C CA . GLU A 1 163 ? -13.631 10.265 15.428 1.00 92.69 163 GLU A CA 1
ATOM 1329 C C . GLU A 1 163 ? -12.859 9.864 14.166 1.00 92.69 163 GLU A C 1
ATOM 1331 O O . GLU A 1 163 ? -13.235 10.245 13.060 1.00 92.69 163 GLU A O 1
ATOM 1336 N N . THR A 1 164 ? -11.791 9.077 14.311 1.00 91.25 164 THR A N 1
ATOM 1337 C CA . THR A 1 164 ? -11.015 8.562 13.176 1.00 91.25 164 THR A CA 1
ATOM 1338 C C . THR A 1 164 ? -11.865 7.645 12.302 1.00 91.25 164 THR A C 1
ATOM 1340 O O . THR A 1 164 ? -11.839 7.788 11.080 1.00 91.25 164 THR A O 1
ATOM 1343 N N . LEU A 1 165 ? -12.660 6.758 12.905 1.00 91.50 165 LEU A N 1
ATOM 1344 C CA . LEU A 1 165 ? -13.592 5.884 12.195 1.00 91.50 165 LEU A CA 1
ATOM 1345 C C . LEU A 1 165 ? -14.601 6.695 11.374 1.00 91.50 165 LEU A C 1
ATOM 1347 O O . LEU A 1 165 ? -14.793 6.397 10.198 1.00 91.50 165 LEU A O 1
ATOM 1351 N N . GLU A 1 166 ? -15.195 7.746 11.947 1.00 90.88 166 GLU A N 1
ATOM 1352 C CA . GLU A 1 166 ? -16.121 8.616 11.208 1.00 90.88 166 GLU A CA 1
ATOM 1353 C C . GLU A 1 166 ? -15.429 9.329 10.041 1.00 90.88 166 GLU A C 1
ATOM 1355 O O . GLU A 1 166 ? -15.925 9.259 8.920 1.00 90.88 166 GLU A O 1
ATOM 1360 N N . LYS A 1 167 ? -14.235 9.902 10.249 1.00 91.75 167 LYS A N 1
ATOM 1361 C CA . LYS A 1 167 ? -13.463 10.560 9.175 1.00 91.75 167 LYS A CA 1
ATOM 1362 C C . LYS A 1 167 ? -13.174 9.637 7.990 1.00 91.75 167 LYS A C 1
ATOM 1364 O O . LYS A 1 167 ? -13.160 10.084 6.849 1.00 91.75 167 LYS A O 1
ATOM 1369 N N . HIS A 1 168 ? -12.921 8.354 8.248 1.00 89.56 168 HIS A N 1
ATOM 1370 C CA . HIS A 1 168 ? -12.646 7.386 7.185 1.00 89.56 168 HIS A CA 1
ATOM 1371 C C . HIS A 1 168 ? -13.930 6.906 6.504 1.00 89.56 168 HIS A C 1
ATOM 1373 O O . HIS A 1 168 ? -13.922 6.654 5.303 1.00 89.56 168 HIS A O 1
ATOM 1379 N N . LEU A 1 169 ? -15.044 6.819 7.237 1.00 88.06 169 LEU A N 1
ATOM 1380 C CA . LEU A 1 169 ? -16.353 6.529 6.651 1.00 88.06 169 LEU A CA 1
ATOM 1381 C C . LEU A 1 169 ? -16.883 7.684 5.794 1.00 88.06 169 LEU A C 1
ATOM 1383 O O . LEU A 1 169 ? -17.562 7.417 4.809 1.00 88.06 169 LEU A O 1
ATOM 1387 N N . GLU A 1 170 ? -16.564 8.938 6.127 1.00 89.88 170 GLU A N 1
ATOM 1388 C CA . GLU A 1 170 ? -16.922 10.131 5.339 1.00 89.88 170 GLU A CA 1
ATOM 1389 C C . GLU A 1 170 ? -16.316 10.143 3.927 1.00 89.88 170 GLU A C 1
ATOM 1391 O O . GLU A 1 170 ? -16.816 10.856 3.062 1.00 89.88 170 GLU A O 1
ATOM 1396 N N . LEU A 1 171 ? -15.288 9.326 3.665 1.00 87.75 171 LEU A N 1
ATOM 1397 C CA . LEU A 1 171 ? -14.740 9.119 2.318 1.00 87.75 171 LEU A CA 1
ATOM 1398 C C . LEU A 1 171 ? -15.697 8.353 1.389 1.00 87.75 171 LEU A C 1
ATOM 1400 O O . LEU A 1 171 ? -15.457 8.289 0.186 1.00 87.75 171 LEU A O 1
ATOM 1404 N N . LEU A 1 172 ? -16.751 7.752 1.945 1.00 85.94 172 LEU A N 1
ATOM 1405 C CA . LEU A 1 172 ? -17.786 7.022 1.224 1.00 85.94 172 LEU A CA 1
ATOM 1406 C C . LEU A 1 172 ? -19.127 7.740 1.369 1.00 85.94 172 LEU A C 1
ATOM 1408 O O . LEU A 1 172 ? -19.480 8.223 2.449 1.00 85.94 172 LEU A O 1
ATOM 1412 N N . ASP A 1 173 ? -19.930 7.724 0.309 1.00 87.12 173 ASP A N 1
ATOM 1413 C CA . ASP A 1 173 ? -21.299 8.232 0.360 1.00 87.12 173 ASP A CA 1
ATOM 1414 C C . ASP A 1 173 ? -22.170 7.403 1.310 1.00 87.12 173 ASP A C 1
ATOM 1416 O O . ASP A 1 173 ? -21.905 6.232 1.582 1.00 87.12 173 ASP A O 1
ATOM 1420 N N . LYS A 1 174 ? -23.278 7.975 1.796 1.00 83.69 174 LYS A N 1
ATOM 1421 C CA . LYS A 1 174 ? -24.180 7.287 2.744 1.00 83.69 174 LYS A CA 1
ATOM 1422 C C . LYS A 1 174 ? -24.689 5.938 2.222 1.00 83.69 174 LYS A C 1
ATOM 1424 O O . LYS A 1 174 ? -24.831 4.999 3.004 1.00 83.69 174 LYS A O 1
ATOM 1429 N N . GLU A 1 175 ? -24.942 5.837 0.919 1.00 83.06 175 GLU A N 1
ATOM 1430 C CA . GLU A 1 175 ? -25.360 4.589 0.270 1.00 83.06 175 GLU A CA 1
ATOM 1431 C C . GLU A 1 175 ? -24.228 3.554 0.255 1.00 83.06 175 GLU A C 1
ATOM 1433 O O . GLU A 1 175 ? -24.442 2.394 0.604 1.00 83.06 175 GLU A O 1
ATOM 1438 N N . GLN A 1 176 ? -23.002 3.989 -0.041 1.00 82.69 176 GLN A N 1
ATOM 1439 C CA . GLN A 1 176 ? -21.807 3.144 -0.039 1.00 82.69 176 GLN A CA 1
ATOM 1440 C C . GLN A 1 176 ? -21.450 2.686 1.380 1.00 82.69 176 GLN A C 1
ATOM 1442 O O . GLN A 1 176 ? -21.133 1.519 1.590 1.00 82.69 176 GLN A O 1
ATOM 1447 N N . GLN A 1 177 ? -21.573 3.557 2.385 1.00 85.69 177 GLN A N 1
ATOM 1448 C CA . GLN A 1 177 ? -21.399 3.185 3.791 1.00 85.69 177 GLN A CA 1
ATOM 1449 C C . GLN A 1 177 ? -22.393 2.093 4.207 1.00 85.69 177 GLN A C 1
ATOM 1451 O O . GLN A 1 177 ? -22.015 1.147 4.895 1.00 85.69 177 GLN A O 1
ATOM 1456 N N . ALA A 1 178 ? -23.659 2.201 3.791 1.00 82.56 178 ALA A N 1
ATOM 1457 C CA . ALA A 1 178 ? -24.674 1.191 4.083 1.00 82.56 178 ALA A CA 1
ATOM 1458 C C . ALA A 1 178 ? -24.414 -0.129 3.338 1.00 82.56 178 ALA A C 1
ATOM 1460 O O . ALA A 1 178 ? -24.690 -1.200 3.880 1.00 82.56 178 ALA A O 1
ATOM 1461 N N . GLN A 1 179 ? -23.868 -0.047 2.123 1.00 81.62 179 GLN A N 1
ATOM 1462 C CA . GLN A 1 179 ? -23.527 -1.200 1.297 1.00 81.62 179 GLN A CA 1
ATOM 1463 C C . GLN A 1 179 ? -22.304 -1.958 1.829 1.00 81.62 179 GLN A C 1
ATOM 1465 O O . GLN A 1 179 ? -22.373 -3.176 1.977 1.00 81.62 179 GLN A O 1
ATOM 1470 N N . PHE A 1 180 ? -21.208 -1.251 2.109 1.00 82.00 180 PHE A N 1
ATOM 1471 C CA . PHE A 1 180 ? -19.925 -1.844 2.485 1.00 82.00 180 PHE A CA 1
ATOM 1472 C C . PHE A 1 180 ? -19.756 -2.000 4.002 1.00 82.00 180 PHE A C 1
ATOM 1474 O O . PHE A 1 180 ? -19.131 -2.947 4.445 1.00 82.00 180 PHE A O 1
ATOM 1481 N N . PHE A 1 181 ? -20.317 -1.134 4.847 1.00 87.50 181 PHE A N 1
ATOM 1482 C CA . PHE A 1 181 ? -20.095 -1.194 6.302 1.00 87.50 181 PHE A CA 1
ATOM 1483 C C . PHE A 1 181 ? -21.407 -1.174 7.105 1.00 87.50 181 PHE A C 1
ATOM 1485 O O . PHE A 1 181 ? -21.613 -0.312 7.973 1.00 87.50 181 PHE A O 1
ATOM 1492 N N . PRO A 1 182 ? -22.321 -2.138 6.869 1.00 84.69 182 PRO A N 1
ATOM 1493 C CA . PRO A 1 182 ? -23.641 -2.133 7.483 1.00 84.69 182 PRO A CA 1
ATOM 1494 C C . PRO A 1 182 ? -23.560 -2.264 9.008 1.00 84.69 182 PRO A C 1
ATOM 1496 O O . PRO A 1 182 ? -23.085 -3.258 9.562 1.00 84.69 182 PRO A O 1
ATOM 1499 N N . GLY A 1 183 ? -24.077 -1.254 9.709 1.00 84.56 183 GLY A N 1
ATOM 1500 C CA . GLY A 1 183 ? -24.169 -1.258 11.169 1.00 84.56 183 GLY A CA 1
ATOM 1501 C C . GLY A 1 183 ? -22.819 -1.219 11.891 1.00 84.56 183 GLY A C 1
ATOM 1502 O O . GLY A 1 183 ? -22.764 -1.602 13.060 1.00 84.56 183 GLY A O 1
ATOM 1503 N N . LEU A 1 184 ? -21.741 -0.775 11.232 1.00 89.38 184 LEU A N 1
ATOM 1504 C CA . LEU A 1 184 ? -20.411 -0.671 11.840 1.00 89.38 184 LEU A CA 1
ATOM 1505 C C . LEU A 1 184 ? -20.416 0.239 13.080 1.00 89.38 184 LEU A C 1
ATOM 1507 O O . LEU A 1 184 ? -19.936 -0.159 14.139 1.00 89.38 184 LEU A O 1
ATOM 1511 N N . ARG A 1 185 ? -21.054 1.414 12.979 1.00 90.56 185 ARG A N 1
ATOM 1512 C CA . ARG A 1 185 ? -21.200 2.378 14.087 1.00 90.56 185 ARG A CA 1
ATOM 1513 C C . ARG A 1 185 ? -21.854 1.754 15.321 1.00 90.56 185 ARG A C 1
ATOM 1515 O O . ARG A 1 185 ? -21.379 1.932 16.437 1.00 90.56 185 ARG A O 1
ATOM 1522 N N . ALA A 1 186 ? -22.925 0.987 15.116 1.00 89.88 186 ALA A N 1
ATOM 1523 C CA . ALA A 1 186 ? -23.623 0.312 16.205 1.00 89.88 186 ALA A CA 1
ATOM 1524 C C . ALA A 1 186 ? -22.727 -0.742 16.873 1.00 89.88 186 ALA A C 1
ATOM 1526 O O . ALA A 1 186 ? -22.628 -0.764 18.095 1.00 89.88 186 ALA A O 1
ATOM 1527 N N . SER A 1 187 ? -22.018 -1.562 16.088 1.00 89.88 187 SER A N 1
ATOM 1528 C CA . SER A 1 187 ? -21.073 -2.550 16.633 1.00 89.88 187 SER A CA 1
ATOM 1529 C C . SER A 1 187 ? -19.925 -1.914 17.404 1.00 89.88 187 SER A C 1
ATOM 1531 O O . SER A 1 187 ? -19.531 -2.433 18.442 1.00 89.88 187 SER A O 1
ATOM 1533 N N . PHE A 1 188 ? -19.425 -0.771 16.941 1.00 92.31 188 PHE A N 1
ATOM 1534 C CA . PHE A 1 188 ? -18.378 -0.033 17.634 1.00 92.31 188 PHE A CA 1
ATOM 1535 C C . PHE A 1 188 ? -18.835 0.462 19.017 1.00 92.31 188 PHE A C 1
ATOM 1537 O O . PHE A 1 188 ? -18.114 0.316 20.004 1.00 92.31 188 PHE A O 1
ATOM 1544 N N . GLN A 1 189 ? -20.065 0.979 19.118 1.00 92.50 189 GLN A N 1
ATOM 1545 C CA . GLN A 1 189 ? -20.651 1.392 20.399 1.00 92.50 189 GLN A CA 1
ATOM 1546 C C . GLN A 1 189 ? -20.931 0.203 21.328 1.00 92.50 189 GLN A C 1
ATOM 1548 O O . GLN A 1 189 ? -20.708 0.299 22.533 1.00 92.50 189 GLN A O 1
ATOM 1553 N N . VAL A 1 190 ? -21.380 -0.930 20.781 1.00 93.12 190 VAL A N 1
ATOM 1554 C CA . VAL A 1 190 ? -21.597 -2.167 21.549 1.00 93.12 190 VAL A CA 1
ATOM 1555 C C . VAL A 1 190 ? -20.278 -2.691 22.121 1.00 93.12 190 VAL A C 1
ATOM 1557 O O . VAL A 1 190 ? -20.210 -3.005 23.308 1.00 93.12 190 VAL A O 1
ATOM 1560 N N . TYR A 1 191 ? -19.214 -2.712 21.317 1.00 93.12 191 TYR A N 1
ATOM 1561 C CA . TYR A 1 191 ? -17.876 -3.082 21.774 1.00 93.12 191 TYR A CA 1
ATOM 1562 C C . TYR A 1 191 ? -17.386 -2.162 22.900 1.00 93.12 191 TYR A C 1
ATOM 1564 O O . TYR A 1 191 ? -17.016 -2.649 23.969 1.00 93.12 191 TYR A O 1
ATOM 1572 N N . ARG A 1 192 ? -17.496 -0.837 22.720 1.00 93.38 192 ARG A N 1
ATOM 1573 C CA . ARG A 1 192 ? -17.193 0.147 23.772 1.00 93.38 192 ARG A CA 1
ATOM 1574 C C . ARG A 1 192 ? -17.941 -0.159 25.068 1.00 93.38 192 ARG A C 1
ATOM 1576 O O . ARG A 1 192 ? -17.336 -0.184 26.134 1.00 93.38 192 ARG A O 1
ATOM 1583 N N . HIS A 1 193 ? -19.250 -0.379 24.977 1.00 93.81 193 HIS A N 1
ATOM 1584 C CA . HIS A 1 193 ? -20.096 -0.624 26.138 1.00 93.81 193 HIS A CA 1
ATOM 1585 C C . HIS A 1 193 ? -19.691 -1.897 26.893 1.00 93.81 193 HIS A C 1
ATOM 1587 O O . HIS A 1 193 ? -19.647 -1.891 28.121 1.00 93.81 193 HIS A O 1
ATOM 1593 N N . HIS A 1 194 ? -19.364 -2.978 26.180 1.00 92.50 194 HIS A N 1
ATOM 1594 C CA . HIS A 1 194 ? -18.974 -4.237 26.814 1.00 92.50 194 HIS A CA 1
ATOM 1595 C C . HIS A 1 194 ? -17.583 -4.193 27.449 1.00 92.50 194 HIS A C 1
ATOM 1597 O O . HIS A 1 194 ? -17.428 -4.717 28.550 1.00 92.50 194 HIS A O 1
ATOM 1603 N N . VAL A 1 195 ? -16.607 -3.530 26.821 1.00 92.12 195 VAL A N 1
ATOM 1604 C CA . VAL A 1 195 ? -15.280 -3.331 27.430 1.00 92.12 195 VAL A CA 1
ATOM 1605 C C . VAL A 1 195 ? -15.377 -2.426 28.656 1.00 92.12 195 VAL A C 1
ATOM 1607 O O . VAL A 1 195 ? -14.802 -2.739 29.695 1.00 92.12 195 VAL A O 1
ATOM 1610 N N . GLU A 1 196 ? -16.158 -1.344 28.584 1.00 91.06 196 GLU A N 1
ATOM 1611 C CA . GLU A 1 196 ? -16.405 -0.480 29.742 1.00 91.06 196 GLU A CA 1
ATOM 1612 C C . GLU A 1 196 ? -17.102 -1.245 30.875 1.00 91.06 196 GLU A C 1
ATOM 1614 O O . GLU A 1 196 ? -16.687 -1.135 32.025 1.00 91.06 196 GLU A O 1
ATOM 1619 N N . GLY A 1 197 ? -18.102 -2.072 30.550 1.00 88.81 197 GLY A N 1
ATOM 1620 C CA . GLY A 1 197 ? -18.800 -2.924 31.513 1.00 88.81 197 GLY A CA 1
ATOM 1621 C C . GLY A 1 197 ? -17.876 -3.932 32.203 1.00 88.81 197 GLY A C 1
ATOM 1622 O O . GLY A 1 197 ? -17.897 -4.063 33.427 1.00 88.81 197 GLY A O 1
ATOM 1623 N N . LEU A 1 198 ? -17.012 -4.604 31.438 1.00 88.94 198 LEU A N 1
ATOM 1624 C CA . LEU A 1 198 ? -15.989 -5.500 31.978 1.00 88.94 198 LEU A CA 1
ATOM 1625 C C . LEU A 1 198 ? -15.018 -4.749 32.896 1.00 88.94 198 LEU A C 1
ATOM 1627 O O . LEU A 1 198 ? -14.740 -5.200 34.007 1.00 88.94 198 LEU A O 1
ATOM 1631 N N . ALA A 1 199 ? -14.544 -3.587 32.452 1.00 87.44 199 ALA A N 1
ATOM 1632 C CA . ALA A 1 199 ? -13.641 -2.749 33.219 1.00 87.44 199 ALA A CA 1
ATOM 1633 C C . ALA A 1 199 ? -14.271 -2.303 34.553 1.00 87.44 199 ALA A C 1
ATOM 1635 O O . ALA A 1 199 ? -13.617 -2.332 35.596 1.00 87.44 199 ALA A O 1
ATOM 1636 N N . THR A 1 200 ? -15.563 -1.959 34.557 1.00 86.38 200 THR A N 1
ATOM 1637 C CA . THR A 1 200 ? -16.299 -1.655 35.793 1.00 86.38 200 THR A CA 1
ATOM 1638 C C . THR A 1 200 ? -16.457 -2.876 36.700 1.00 86.38 200 THR A C 1
ATOM 1640 O O . THR A 1 200 ? -16.159 -2.765 37.884 1.00 86.38 200 THR A O 1
ATOM 1643 N N . CYS A 1 201 ? -16.797 -4.057 36.166 1.00 85.50 201 CYS A N 1
ATOM 1644 C CA . CYS A 1 201 ? -16.884 -5.295 36.956 1.00 85.50 201 CYS A CA 1
ATOM 1645 C C . CYS A 1 201 ? -15.548 -5.653 37.630 1.00 85.50 201 CYS A C 1
ATOM 1647 O O . CYS A 1 201 ? -15.519 -6.112 38.773 1.00 85.50 201 CYS A O 1
ATOM 1649 N N . LEU A 1 202 ? -14.428 -5.442 36.930 1.00 83.69 202 LEU A N 1
ATOM 1650 C CA . LEU A 1 202 ? -13.091 -5.672 37.477 1.00 83.69 202 LEU A CA 1
ATOM 1651 C C . LEU A 1 202 ? -12.708 -4.626 38.532 1.00 83.69 202 LEU A C 1
ATOM 1653 O O . LEU A 1 202 ? -12.080 -4.979 39.533 1.00 83.69 202 LEU A O 1
ATOM 1657 N N . LYS A 1 203 ? -13.096 -3.362 38.327 1.00 80.94 203 LYS A N 1
ATOM 1658 C CA . LYS A 1 203 ? -12.845 -2.259 39.263 1.00 80.94 203 LYS A CA 1
ATOM 1659 C C . LYS A 1 203 ? -13.628 -2.412 40.566 1.00 80.94 203 LYS A C 1
ATOM 1661 O O . LYS A 1 203 ? -13.048 -2.227 41.633 1.00 80.94 203 LYS A O 1
ATOM 1666 N N . ASP A 1 204 ? -14.901 -2.782 40.481 1.00 80.06 204 ASP A N 1
ATOM 1667 C CA . ASP A 1 204 ? -15.789 -2.944 41.639 1.00 80.06 204 ASP A CA 1
ATOM 1668 C C . ASP A 1 204 ? -15.513 -4.246 42.415 1.00 80.06 204 ASP A C 1
ATOM 1670 O O . ASP A 1 204 ? -16.233 -4.575 43.356 1.00 80.06 204 ASP A O 1
ATOM 1674 N N . LEU A 1 205 ? -14.443 -4.970 42.044 1.00 68.38 205 LEU A N 1
ATOM 1675 C CA . LEU A 1 205 ? -13.989 -6.213 42.667 1.00 68.38 205 LEU A CA 1
ATOM 1676 C C . LEU A 1 205 ? -15.116 -7.242 42.768 1.00 68.38 205 LEU A C 1
ATOM 1678 O O . LEU A 1 205 ? -15.293 -7.870 43.806 1.00 68.38 205 LEU A O 1
ATOM 1682 N N . GLU A 1 206 ? -15.877 -7.429 41.690 1.00 69.12 206 GLU A N 1
ATOM 1683 C CA . GLU A 1 206 ? -17.008 -8.348 41.716 1.00 69.12 206 GLU A CA 1
ATOM 1684 C C . GLU A 1 206 ? -16.533 -9.783 42.030 1.00 69.12 206 GLU A C 1
ATOM 1686 O O . GLU A 1 206 ? -15.904 -10.450 41.202 1.00 69.12 206 GLU A O 1
ATOM 1691 N N . ASP A 1 207 ? -16.807 -10.245 43.257 1.00 68.19 207 ASP A N 1
ATOM 1692 C CA . ASP A 1 207 ? -16.341 -11.532 43.807 1.00 68.19 207 ASP A CA 1
ATOM 1693 C C . ASP A 1 207 ? -16.892 -12.741 43.039 1.00 68.19 207 ASP A C 1
ATOM 1695 O O . ASP A 1 207 ? -16.325 -13.836 43.065 1.00 68.19 207 ASP A O 1
ATOM 1699 N N . ASP A 1 208 ? -17.980 -12.540 42.297 1.00 80.12 208 ASP A N 1
ATOM 1700 C CA . ASP A 1 208 ? -18.551 -13.554 41.429 1.00 80.12 208 ASP A CA 1
ATOM 1701 C C . ASP A 1 208 ? -17.741 -13.684 40.128 1.00 80.12 208 ASP A C 1
ATOM 1703 O O . ASP A 1 208 ? -17.987 -13.017 39.116 1.00 80.12 208 ASP A O 1
ATOM 1707 N N . ASN A 1 209 ? -16.787 -14.618 40.138 1.00 80.69 209 ASN A N 1
ATOM 1708 C CA . ASN A 1 209 ? -15.991 -15.001 38.967 1.00 80.69 209 ASN A CA 1
ATOM 1709 C C . ASN A 1 209 ? -16.851 -15.357 37.739 1.00 80.69 209 ASN A C 1
ATOM 1711 O O . ASN A 1 209 ? -16.396 -15.218 36.598 1.00 80.69 209 ASN A O 1
ATOM 1715 N N . ARG A 1 210 ? -18.106 -15.787 37.931 1.00 84.00 210 ARG A N 1
ATOM 1716 C CA . ARG A 1 210 ? -19.024 -16.090 36.829 1.00 84.00 210 ARG A CA 1
ATOM 1717 C C . ARG A 1 210 ? -19.485 -14.830 36.099 1.00 84.00 210 ARG A C 1
ATOM 1719 O O . ARG A 1 210 ? -19.668 -14.863 34.886 1.00 84.00 210 ARG A O 1
ATOM 1726 N N . LYS A 1 211 ? -19.654 -13.713 36.805 1.00 84.69 211 LYS A N 1
ATOM 1727 C CA . LYS A 1 211 ? -20.047 -12.439 36.191 1.00 84.69 211 LYS A CA 1
ATOM 1728 C C . LYS A 1 211 ? -18.903 -11.808 35.414 1.00 84.69 211 LYS A C 1
ATOM 1730 O O . LYS A 1 211 ? -19.118 -11.359 34.293 1.00 84.69 211 LYS A O 1
ATOM 1735 N N . VAL A 1 212 ? -17.688 -11.867 35.956 1.00 85.62 212 VAL A N 1
ATOM 1736 C CA . VAL A 1 212 ? -16.485 -11.367 35.272 1.00 85.62 212 VAL A CA 1
ATOM 1737 C C . VAL A 1 212 ? -16.196 -12.170 34.002 1.00 85.62 212 VAL A C 1
ATOM 1739 O O . VAL A 1 212 ? -15.990 -11.584 32.945 1.00 85.62 212 VAL A O 1
ATOM 1742 N N . SER A 1 213 ? -16.269 -13.503 34.062 1.00 87.25 213 SER A N 1
ATOM 1743 C CA . SER A 1 213 ? -16.101 -14.351 32.868 1.00 87.25 213 SER A CA 1
ATOM 1744 C C . SER A 1 213 ? -17.192 -14.124 31.815 1.00 87.25 213 SER A C 1
ATOM 1746 O O . SER A 1 213 ? -16.907 -14.116 30.620 1.00 87.25 213 SER A O 1
ATOM 1748 N N . LEU A 1 214 ? -18.434 -13.879 32.236 1.00 90.00 214 LEU A N 1
ATOM 1749 C CA . LEU A 1 214 ? -19.529 -13.546 31.328 1.00 90.00 214 LEU A CA 1
ATOM 1750 C C . LEU A 1 214 ? -19.370 -12.148 30.704 1.00 90.00 214 LEU A C 1
ATOM 1752 O O . LEU A 1 214 ? -19.706 -11.965 29.534 1.00 90.00 214 LEU A O 1
ATOM 1756 N N . ALA A 1 215 ? -18.844 -11.172 31.447 1.00 88.44 215 ALA A N 1
ATOM 1757 C CA . ALA A 1 215 ? -18.507 -9.851 30.920 1.00 88.44 215 ALA A CA 1
ATOM 1758 C C . ALA A 1 215 ? -17.354 -9.922 29.904 1.00 88.44 215 ALA A C 1
ATOM 1760 O O . ALA A 1 215 ? -17.462 -9.318 28.838 1.00 88.44 215 ALA A O 1
ATOM 1761 N N . GLN A 1 216 ? -16.321 -10.727 30.179 1.00 90.69 216 GLN A N 1
ATOM 1762 C CA . GLN A 1 216 ? -15.219 -10.986 29.246 1.00 90.69 216 GLN A CA 1
ATOM 1763 C C . GLN A 1 216 ? -15.734 -11.609 27.947 1.00 90.69 216 GLN A C 1
ATOM 1765 O O . GLN A 1 216 ? -15.512 -11.065 26.871 1.00 90.69 216 GLN A O 1
ATOM 1770 N N . ALA A 1 217 ? -16.530 -12.678 28.042 1.00 90.94 217 ALA A N 1
ATOM 1771 C CA . ALA A 1 217 ? -17.089 -13.345 26.868 1.00 90.94 217 ALA A CA 1
ATOM 1772 C C . ALA A 1 217 ? -17.954 -12.407 26.002 1.00 90.94 217 ALA A C 1
ATOM 1774 O O . ALA A 1 217 ? -17.967 -12.525 24.778 1.00 90.94 217 ALA A O 1
ATOM 1775 N N . ARG A 1 218 ? -18.673 -11.457 26.619 1.00 91.94 218 ARG A N 1
ATOM 1776 C CA . ARG A 1 218 ? -19.438 -10.429 25.892 1.00 91.94 218 ARG A CA 1
ATOM 1777 C C . ARG A 1 218 ? -18.533 -9.427 25.177 1.00 91.94 218 ARG A C 1
ATOM 1779 O O . ARG A 1 218 ? -18.848 -9.050 24.050 1.00 91.94 218 ARG A O 1
ATOM 1786 N N . ALA A 1 219 ? -17.437 -9.006 25.807 1.00 90.31 219 ALA A N 1
ATOM 1787 C CA . ALA A 1 219 ? -16.455 -8.118 25.188 1.00 90.31 219 ALA A CA 1
ATOM 1788 C C . ALA A 1 219 ? -15.759 -8.799 23.996 1.00 90.31 219 ALA A C 1
ATOM 1790 O O . ALA A 1 219 ? -15.718 -8.218 22.911 1.00 90.31 219 ALA A O 1
ATOM 1791 N N . ASP A 1 220 ? -15.332 -10.055 24.154 1.00 91.50 220 ASP A N 1
ATOM 1792 C CA . ASP A 1 220 ? -14.676 -10.843 23.100 1.00 91.50 220 ASP A CA 1
ATOM 1793 C C . ASP A 1 220 ? -15.611 -11.098 21.906 1.00 91.50 220 ASP A C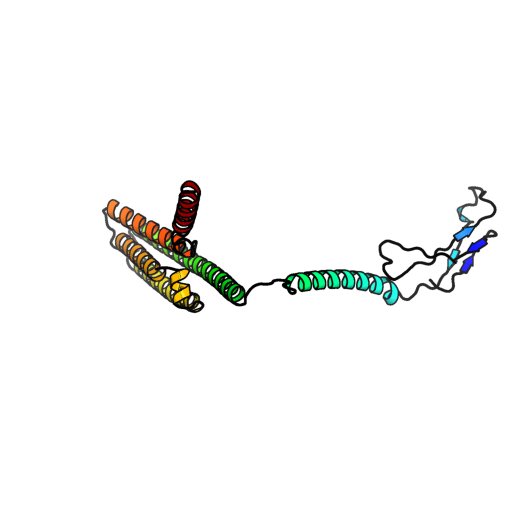 1
ATOM 1795 O O . ASP A 1 220 ? -15.211 -11.006 20.738 1.00 91.50 220 ASP A O 1
ATOM 1799 N N . LEU A 1 221 ? -16.889 -11.385 22.183 1.00 91.88 221 LEU A N 1
ATOM 1800 C CA . LEU A 1 221 ? -17.910 -11.553 21.150 1.00 91.88 221 LEU A CA 1
ATOM 1801 C C . LEU A 1 221 ? -18.152 -10.239 20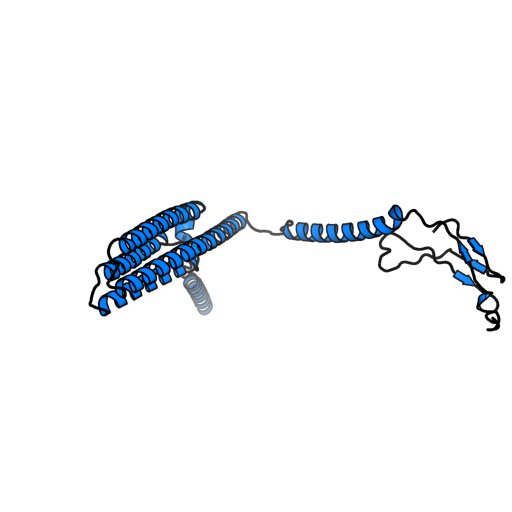.397 1.00 91.88 221 LEU A C 1
ATOM 1803 O O . LEU A 1 221 ? -18.167 -10.236 19.168 1.00 91.88 221 LEU A O 1
ATOM 1807 N N . ALA A 1 222 ? -18.265 -9.116 21.108 1.00 91.19 222 ALA A N 1
ATOM 1808 C CA . ALA A 1 222 ? -18.433 -7.806 20.485 1.00 91.19 222 ALA A CA 1
ATOM 1809 C C . ALA A 1 222 ? -17.213 -7.392 19.641 1.00 91.19 222 ALA A C 1
ATOM 1811 O O . ALA A 1 222 ? -17.384 -6.830 18.558 1.00 91.19 222 ALA A O 1
ATOM 1812 N N . ALA A 1 223 ? -15.995 -7.713 20.091 1.00 91.25 223 ALA A N 1
ATOM 1813 C CA . ALA A 1 223 ? -14.766 -7.503 19.328 1.00 91.25 223 ALA A CA 1
ATOM 1814 C C . ALA A 1 223 ? -14.756 -8.341 18.039 1.00 91.25 223 ALA A C 1
ATOM 1816 O O . ALA A 1 223 ? -14.476 -7.828 16.954 1.00 91.25 223 ALA A O 1
ATOM 1817 N N . SER A 1 224 ? -15.139 -9.617 18.141 1.00 90.88 224 SER A N 1
ATOM 1818 C CA . SER A 1 224 ? -15.225 -10.536 17.001 1.00 90.88 224 SER A CA 1
ATOM 1819 C C . SER A 1 224 ? -16.267 -10.086 15.974 1.00 90.88 224 SER A C 1
ATOM 1821 O O . SER A 1 224 ? -16.000 -10.097 14.771 1.00 90.88 224 SER A O 1
ATOM 1823 N N . GLU A 1 225 ? -17.441 -9.642 16.430 1.00 88.81 225 GLU A N 1
ATOM 1824 C CA . GLU A 1 225 ? -18.488 -9.102 15.559 1.00 88.81 225 GLU A CA 1
ATOM 1825 C C . GLU A 1 225 ? -18.053 -7.809 14.861 1.00 88.81 225 GLU A C 1
ATOM 1827 O O . GLU A 1 225 ? -18.319 -7.634 13.668 1.00 88.81 225 GLU A O 1
ATOM 1832 N N . LEU A 1 226 ? -17.373 -6.909 15.579 1.00 89.88 226 LEU A N 1
ATOM 1833 C CA . LEU A 1 226 ? -16.832 -5.677 15.012 1.00 89.88 226 LEU A CA 1
ATOM 1834 C C . LEU A 1 226 ? -15.790 -5.988 13.930 1.00 89.88 226 LEU A C 1
ATOM 1836 O O . LEU A 1 226 ? -15.915 -5.508 12.803 1.00 89.88 226 LEU A O 1
ATOM 1840 N N . LEU A 1 227 ? -14.831 -6.869 14.225 1.00 91.31 227 LEU A N 1
ATOM 1841 C CA . LEU A 1 227 ? -13.816 -7.308 13.268 1.00 91.31 227 LEU A CA 1
ATOM 1842 C C . LEU A 1 227 ? -14.436 -7.972 12.032 1.00 91.31 227 LEU A C 1
ATOM 1844 O O . LEU A 1 227 ? -14.004 -7.716 10.907 1.00 91.31 227 LEU A O 1
ATOM 1848 N N . GLN A 1 228 ? -15.465 -8.804 12.213 1.00 88.38 228 GLN A N 1
ATOM 1849 C CA . GLN A 1 228 ? -16.157 -9.462 11.105 1.00 88.38 228 GLN A CA 1
ATOM 1850 C C . GLN A 1 228 ? -16.846 -8.449 10.181 1.00 88.38 228 GLN A C 1
ATOM 1852 O O . GLN A 1 228 ? -16.803 -8.616 8.960 1.00 88.38 228 GLN A O 1
ATOM 1857 N N . ARG A 1 229 ? -17.456 -7.398 10.744 1.00 85.12 229 ARG A N 1
ATOM 1858 C CA . ARG A 1 229 ? -18.094 -6.324 9.966 1.00 85.12 229 ARG A CA 1
ATOM 1859 C C . ARG A 1 229 ? -17.088 -5.449 9.226 1.00 85.12 229 ARG A C 1
ATOM 1861 O O . ARG A 1 229 ? -17.435 -4.922 8.177 1.00 85.12 229 ARG A O 1
ATOM 1868 N N . ILE A 1 230 ? -15.860 -5.331 9.730 1.00 86.12 230 ILE A N 1
ATOM 1869 C CA . ILE A 1 230 ? -14.782 -4.626 9.030 1.00 86.12 230 ILE A CA 1
ATOM 1870 C C . ILE A 1 230 ? -14.198 -5.506 7.914 1.00 86.12 230 ILE A C 1
ATOM 1872 O O . ILE A 1 230 ? -14.082 -5.050 6.786 1.00 86.12 230 ILE A O 1
ATOM 1876 N N . ARG A 1 231 ? -13.869 -6.781 8.181 1.00 82.75 231 ARG A N 1
ATOM 1877 C CA . ARG A 1 231 ? -13.194 -7.682 7.216 1.00 82.75 231 ARG A CA 1
ATOM 1878 C C . ARG A 1 231 ? -14.045 -8.115 6.021 1.00 82.75 231 ARG A C 1
ATOM 1880 O O . ARG A 1 231 ? -13.495 -8.582 5.023 1.00 82.75 231 ARG A O 1
ATOM 1887 N N . HIS A 1 232 ? -15.369 -8.060 6.133 1.00 69.19 232 HIS A N 1
ATOM 1888 C CA . HIS A 1 232 ? -16.276 -8.560 5.100 1.00 69.19 232 HIS A CA 1
ATOM 1889 C C . HIS A 1 232 ? -17.310 -7.514 4.686 1.00 69.19 232 HIS A C 1
ATOM 1891 O O . HIS A 1 232 ? -18.504 -7.723 4.928 1.00 69.19 232 HIS A O 1
ATOM 1897 N N . PRO A 1 233 ? -16.884 -6.433 4.011 1.00 58.62 233 PRO A N 1
ATOM 1898 C CA . PRO A 1 233 ? -17.807 -5.387 3.612 1.00 58.62 233 PRO A CA 1
ATOM 1899 C C . PRO A 1 233 ? -18.872 -5.868 2.606 1.00 58.62 233 PRO A C 1
ATOM 1901 O O . PRO A 1 233 ? -19.984 -5.358 2.560 1.00 58.62 233 PRO A O 1
ATOM 1904 N N . GLU A 1 234 ? -18.588 -6.933 1.851 1.00 54.34 234 GLU A N 1
ATOM 1905 C CA . GLU A 1 234 ? -19.452 -7.412 0.762 1.00 54.34 234 GLU A CA 1
ATOM 1906 C C . GLU A 1 234 ? -20.484 -8.486 1.156 1.00 54.34 234 GLU A C 1
ATOM 1908 O O . GLU A 1 234 ? -21.430 -8.758 0.411 1.00 54.34 234 GLU A O 1
ATOM 1913 N N . ARG A 1 235 ? -20.337 -9.155 2.310 1.00 49.09 235 ARG A N 1
ATOM 1914 C CA . ARG A 1 235 ? -21.023 -10.448 2.549 1.00 49.09 235 ARG A CA 1
ATOM 1915 C C . ARG A 1 235 ? -22.527 -10.375 2.833 1.00 49.09 235 ARG A C 1
ATOM 1917 O O . ARG A 1 235 ? -23.146 -11.425 2.985 1.00 49.09 235 ARG A O 1
ATOM 1924 N N . ARG A 1 236 ? -23.147 -9.193 2.882 1.00 48.38 236 ARG A N 1
ATOM 1925 C CA . ARG A 1 236 ? -24.612 -9.069 3.053 1.00 48.38 236 ARG A CA 1
ATOM 1926 C C . ARG A 1 236 ? -25.359 -8.505 1.843 1.00 48.38 236 ARG A C 1
ATOM 1928 O O . ARG A 1 236 ? -26.583 -8.485 1.873 1.00 48.38 236 ARG A O 1
ATOM 1935 N N . ALA A 1 237 ? -24.660 -8.135 0.768 1.00 45.97 237 ALA A N 1
ATOM 1936 C CA . ALA A 1 237 ? -25.257 -7.532 -0.428 1.00 45.97 237 ALA A CA 1
ATOM 1937 C C . ALA A 1 237 ? -25.368 -8.482 -1.636 1.00 45.97 237 ALA A C 1
ATOM 1939 O O . ALA A 1 237 ? -25.527 -8.022 -2.763 1.00 45.97 237 ALA A O 1
ATOM 1940 N N . LYS A 1 238 ? -25.334 -9.807 -1.437 1.00 36.94 238 LYS A N 1
ATOM 1941 C CA . LYS A 1 238 ? -25.978 -10.719 -2.393 1.00 36.94 238 LYS A CA 1
ATOM 1942 C C . LYS A 1 238 ? -27.404 -10.985 -1.909 1.00 36.94 238 LYS A C 1
ATOM 1944 O O . LYS A 1 238 ? -27.601 -11.926 -1.139 1.00 36.94 238 LYS A O 1
ATOM 1949 N N . PRO A 1 239 ? -28.418 -10.204 -2.340 1.00 38.34 239 PRO A N 1
ATOM 1950 C CA . PRO A 1 239 ? -29.740 -10.790 -2.445 1.00 38.34 239 PRO A CA 1
ATOM 1951 C C . PRO A 1 239 ? -29.614 -12.018 -3.349 1.00 38.34 239 PRO A C 1
ATOM 1953 O O . PRO A 1 239 ? -28.759 -12.089 -4.232 1.00 38.34 239 PRO A O 1
ATOM 1956 N N . VAL A 1 240 ? -30.434 -13.011 -3.061 1.00 39.88 240 VAL A N 1
ATOM 1957 C CA . VAL A 1 240 ? -30.455 -14.346 -3.649 1.00 39.88 240 VAL A CA 1
ATOM 1958 C C . VAL A 1 240 ? -30.780 -14.287 -5.157 1.00 39.88 240 VAL A C 1
ATOM 1960 O O . VAL A 1 240 ? -31.864 -14.675 -5.577 1.00 39.88 240 VAL A O 1
ATOM 1963 N N . VAL A 1 241 ? -29.864 -13.797 -5.997 1.00 46.66 241 VAL A N 1
ATOM 1964 C CA . VAL A 1 241 ? -30.030 -13.772 -7.464 1.00 46.66 241 VAL A CA 1
ATOM 1965 C C . VAL A 1 241 ? -29.909 -15.185 -8.050 1.00 46.66 241 VAL A C 1
ATOM 1967 O O . VAL A 1 241 ? -30.578 -15.494 -9.029 1.00 46.66 241 VAL A O 1
ATOM 1970 N N . GLU A 1 242 ? -29.211 -16.106 -7.375 1.00 42.34 242 GLU A N 1
ATOM 1971 C CA . GLU A 1 242 ? -29.185 -17.527 -7.771 1.00 42.34 242 GLU A CA 1
ATOM 1972 C C . GLU A 1 242 ? -30.575 -18.190 -7.736 1.00 42.34 242 GLU A C 1
ATOM 1974 O O . GLU A 1 242 ? -30.816 -19.141 -8.474 1.00 42.34 242 GLU A O 1
ATOM 1979 N N . SER A 1 243 ? -31.531 -17.674 -6.949 1.00 47.81 243 SER A N 1
ATOM 1980 C CA . SER A 1 243 ? -32.905 -18.208 -6.946 1.00 47.81 243 SER A CA 1
ATOM 1981 C C . SER A 1 243 ? -33.775 -17.688 -8.096 1.00 47.81 243 SER A C 1
ATOM 1983 O O . SER A 1 243 ? -34.727 -18.364 -8.491 1.00 47.81 243 SER A O 1
ATOM 1985 N N . ALA A 1 244 ? -33.450 -16.513 -8.646 1.00 48.56 244 ALA A N 1
ATOM 1986 C CA . ALA A 1 244 ? -34.176 -15.920 -9.766 1.00 48.56 244 ALA A CA 1
ATOM 1987 C C . ALA A 1 244 ? -33.774 -16.578 -11.096 1.00 48.56 244 ALA A C 1
ATOM 1989 O O . ALA A 1 244 ? -34.650 -16.928 -11.887 1.00 48.56 244 ALA A O 1
ATOM 1990 N N . ASP A 1 245 ? -32.481 -16.864 -11.280 1.00 52.59 245 ASP A N 1
ATOM 1991 C CA . ASP A 1 245 ? -31.985 -17.591 -12.455 1.00 52.59 245 ASP A CA 1
ATOM 1992 C C . ASP A 1 245 ? -32.451 -19.055 -12.471 1.00 52.59 245 ASP A C 1
ATOM 1994 O O . ASP A 1 245 ? -32.846 -19.566 -13.517 1.00 52.59 245 ASP A O 1
ATOM 1998 N N . LEU A 1 246 ? -32.524 -19.730 -11.315 1.00 54.31 246 LEU A N 1
ATOM 1999 C CA . LEU A 1 246 ? -33.060 -21.097 -11.242 1.00 54.31 246 LEU A CA 1
ATOM 2000 C C . LEU A 1 246 ? -34.558 -21.176 -11.578 1.00 54.31 246 LEU A C 1
ATOM 2002 O O . LEU A 1 246 ? -34.989 -22.156 -12.188 1.00 54.31 246 LEU A O 1
ATOM 2006 N N . ARG A 1 247 ? -35.354 -20.156 -11.226 1.00 59.59 247 ARG A N 1
ATOM 2007 C CA . ARG A 1 247 ? -36.776 -20.089 -11.606 1.00 59.59 247 ARG A CA 1
ATOM 2008 C C . ARG A 1 247 ? -36.957 -19.795 -13.092 1.00 59.59 247 ARG A C 1
ATOM 2010 O O . ARG A 1 247 ? -37.740 -20.487 -13.733 1.00 59.59 247 ARG A O 1
ATOM 2017 N N . ALA A 1 248 ? -36.187 -18.863 -13.653 1.00 59.03 248 ALA A N 1
ATOM 2018 C CA . ALA A 1 248 ? -36.220 -18.567 -15.086 1.00 59.03 248 ALA A CA 1
ATOM 2019 C C . ALA A 1 248 ? -35.795 -19.781 -15.937 1.00 59.03 248 ALA A C 1
ATOM 2021 O O . ALA A 1 248 ? -36.416 -20.086 -16.955 1.00 59.03 248 ALA A O 1
ATOM 2022 N N . VAL A 1 249 ? -34.790 -20.539 -15.484 1.00 61.31 249 VAL A N 1
ATOM 2023 C CA . VAL A 1 249 ? -34.362 -21.787 -16.135 1.00 61.31 249 VAL A CA 1
ATOM 2024 C C . VAL A 1 249 ? -35.412 -22.897 -15.981 1.00 61.31 249 VAL A C 1
ATOM 2026 O O . VAL A 1 249 ? -35.638 -23.649 -16.930 1.00 61.31 249 VAL A O 1
ATOM 2029 N N . GLN A 1 250 ? -36.102 -22.996 -14.838 1.00 65.94 250 GLN A N 1
ATOM 2030 C CA . GLN A 1 250 ? -37.202 -23.954 -14.655 1.00 65.94 250 GLN A CA 1
ATOM 2031 C C . GLN A 1 250 ? -38.437 -23.623 -15.506 1.00 65.94 250 GLN A C 1
ATOM 2033 O O . GLN A 1 250 ? -39.065 -24.544 -16.027 1.00 65.94 250 GLN A O 1
ATOM 2038 N N . GLU A 1 251 ? -38.778 -22.346 -15.688 1.00 66.62 251 GLU A N 1
ATOM 2039 C CA . GLU A 1 251 ? -39.881 -21.923 -16.562 1.00 66.62 251 GLU A CA 1
ATOM 2040 C C . GLU A 1 251 ? -39.563 -22.184 -18.041 1.00 66.62 251 GLU A C 1
ATOM 2042 O O . GLU A 1 251 ? -40.392 -22.747 -18.755 1.00 66.62 251 GLU A O 1
ATOM 2047 N N . LEU A 1 252 ? -38.325 -21.923 -18.477 1.00 64.94 252 LEU A N 1
ATOM 2048 C CA . LEU A 1 252 ? -37.849 -22.276 -19.822 1.00 64.94 252 LEU A CA 1
ATOM 2049 C C . LEU A 1 252 ? -37.834 -23.791 -20.077 1.00 64.94 252 LEU A C 1
ATOM 2051 O O . LEU A 1 252 ? -38.109 -24.236 -21.192 1.00 64.94 252 LEU A O 1
ATOM 2055 N N . GLN A 1 253 ? -37.528 -24.603 -19.062 1.00 67.31 253 GLN A N 1
ATOM 2056 C CA . GLN A 1 253 ? -37.576 -26.064 -19.178 1.00 67.31 253 GLN A CA 1
ATOM 2057 C C . GLN A 1 253 ? -39.001 -26.632 -19.164 1.00 67.31 253 GLN A C 1
ATOM 2059 O O . GLN A 1 253 ? -39.214 -27.707 -19.725 1.00 67.31 253 GLN A O 1
ATOM 2064 N N . ARG A 1 254 ? -39.968 -25.942 -18.546 1.00 65.94 254 ARG A N 1
ATOM 2065 C CA . ARG A 1 254 ? -41.389 -26.319 -18.612 1.00 65.94 254 ARG A CA 1
ATOM 2066 C C . ARG A 1 254 ? -41.999 -25.966 -19.964 1.00 65.94 254 ARG A C 1
ATOM 2068 O O . ARG A 1 254 ? -42.612 -26.837 -20.564 1.00 65.94 254 ARG A O 1
ATOM 2075 N N . ALA A 1 255 ? -41.718 -24.773 -20.488 1.00 61.72 255 ALA A N 1
ATOM 2076 C CA . ALA A 1 255 ? -42.182 -24.361 -21.815 1.00 61.72 255 ALA A CA 1
ATOM 2077 C C . ALA A 1 255 ? -41.684 -25.297 -22.934 1.00 61.72 255 ALA A C 1
ATOM 2079 O O . ALA A 1 255 ? -42.407 -25.575 -23.877 1.00 61.72 255 ALA A O 1
ATOM 2080 N N . LYS A 1 256 ? -40.477 -25.865 -22.802 1.00 62.97 256 LYS A N 1
ATOM 2081 C CA . LYS A 1 256 ? -39.917 -26.833 -23.765 1.00 62.97 256 LYS A CA 1
ATOM 2082 C C . LYS A 1 256 ? -40.482 -28.257 -23.691 1.00 62.97 256 LYS A C 1
ATOM 2084 O O . LYS A 1 256 ? -40.076 -29.089 -24.495 1.00 62.97 256 LYS A O 1
ATOM 2089 N N . LYS A 1 257 ? -41.313 -28.575 -22.695 1.00 57.12 257 LYS A N 1
ATOM 2090 C CA . LYS A 1 257 ? -41.944 -29.898 -22.539 1.00 57.12 257 LYS A CA 1
ATOM 2091 C C . LYS A 1 257 ? -43.420 -29.910 -22.942 1.00 57.12 257 LYS A C 1
ATOM 2093 O O . LYS A 1 257 ? -44.024 -30.977 -22.894 1.00 57.12 257 LYS A O 1
ATOM 2098 N N . GLU A 1 258 ? -43.984 -28.752 -23.278 1.00 51.00 258 GLU A N 1
ATOM 2099 C CA . GLU A 1 258 ? -45.387 -28.596 -23.686 1.00 51.00 258 GLU A CA 1
ATOM 2100 C C . GLU A 1 258 ? -45.565 -28.421 -25.210 1.00 51.00 258 GLU A C 1
ATOM 2102 O O . GLU A 1 258 ? -46.703 -28.318 -25.661 1.00 51.00 258 GLU A O 1
ATOM 2107 N N . ASP A 1 259 ? -44.471 -28.486 -25.982 1.00 43.41 259 ASP A N 1
ATOM 2108 C CA . ASP A 1 259 ? -44.444 -28.662 -27.447 1.00 43.41 259 ASP A CA 1
ATOM 2109 C C . ASP A 1 259 ? -43.985 -30.088 -27.811 1.00 43.41 259 ASP A C 1
ATOM 2111 O O . ASP A 1 259 ? -44.472 -30.635 -28.829 1.00 43.41 259 ASP A O 1
#

Secondary structure (DSSP, 8-state):
-EEEEEE-SS--EEEEEEEE--TT-SS--EEEEEEE-S-----GGGGGG-PPEEEEEPPPHHHHHHHHHHHHHHHHHHHHHHHHHHHHS------HHHHHHHHHHHHHHHHHHHHHHHHHHHHHHHHHHHHHHHHHHH-SSS-SHHHHHHHHHHHHHHHHHHHHHHHHHTTS-HHHHHHHSTTHHHHHHHHHHHHHHHHHHHHTT---HHHHHHHHHHHHHHHHHHHHHHH-TTTT----HHHHHHHHHHHHHHHTT--

Radius of gyration: 39.79 Å; chains: 1; bounding box: 108×40×94 Å

InterPro domains:
  IPR007676 Ribophorin I [PF04597] (1-85)

Sequence (259 aa):
AQNVTVTSPRKVDWNMNEKLHSWLDVFTFRPLLKLHFPSSFVPDRNILQFKVQVSYDYPPFLAVEVFKQLQICLLVFVLFLLLILSRRLRVSIASPREKEKQETEETAMSVMRHLLEVFEEISQSSDDLIEGMHRLRASASSREQNSGDGLSQWKARMSRASETLEKHLELLDKEQQAQFFPGLRASFQVYRHHVEGLATCLKDLEDDNRKVSLAQARADLAASELLQRIRHPERRAKPVVESADLRAVQELQRAKKED

pLDDT: mean 79.26, std 13.81, range [36.94, 95.0]